Protein AF-0000000081415053 (afdb_homodimer)

Sequence (314 aa):
MSEPTLLNNEIRGWLMDCGLFDQLQLADFAAASGYFSISTVAEGEAIFREGDAGSFMCIIHTGQVAVQKTNGDGQVVTMATLRSGRAFGEMAVLDGERRSATCVAATHCQLLNLGKDSLEKMLNDAPKIAAKIIRALAVSLSKRLRMADGQLAAQQIMSEPTLLNNEIRGWLMDCGLFDQLQLADFAAASGYFSISTVAEGEAIFREGDAGSFMCIIHTGQVAVQKTNGDGQVVTMATLRSGRAFGEMAVLDGERRSATCVAATHCQLLNLGKDSLEKMLNDAPKIAAKIIRALAVSLSKRLRMADGQLAAQQI

Nearest PDB structures (foldseek):
  3gyd-assembly1_A  TM=8.753E-01  e=2.639E-14  Methylobacillus flagellatus KT
  4cyd-assembly2_A  TM=8.575E-01  e=1.645E-13  Corynebacterium glutamicum
  6flo-assembly2_B  TM=9.036E-01  e=4.112E-12  Trypanosoma brucei brucei TREU927
  6hyq-assembly3_C  TM=7.859E-01  e=4.665E-12  Trypanosoma cruzi
  6hyq-assembly4_D  TM=7.512E-01  e=3.195E-12  Trypanosoma cruzi

Organism: NCBI:txid198620

Radius of gyration: 20.31 Å; Cα contacts (8 Å, |Δi|>4): 652; chains: 2; bounding box: 51×55×37 Å

Structure (mmCIF, N/CA/C/O backbone):
data_AF-0000000081415053-model_v1
#
loop_
_entity.id
_entity.type
_entity.pdbx_description
1 polymer 'Cyclic nucleotide-binding domain-containing protein'
#
loop_
_atom_site.group_PDB
_atom_site.id
_atom_site.type_symbol
_atom_site.label_atom_id
_atom_site.label_alt_id
_atom_site.label_comp_id
_atom_site.label_asym_id
_atom_site.label_entity_id
_atom_site.label_seq_id
_atom_site.pdbx_PDB_ins_code
_atom_site.Cartn_x
_atom_site.Cartn_y
_atom_site.Cartn_z
_atom_site.occupancy
_atom_site.B_iso_or_equiv
_atom_site.auth_seq_id
_atom_site.auth_comp_id
_atom_site.auth_asym_id
_atom_site.auth_atom_id
_atom_site.pdbx_PDB_model_num
ATOM 1 N N . MET A 1 1 ? -23.422 24.703 16.266 1 37.97 1 MET A N 1
ATOM 2 C CA . MET A 1 1 ? -24.047 23.609 15.508 1 37.97 1 MET A CA 1
ATOM 3 C C . MET A 1 1 ? -23.375 23.438 14.148 1 37.97 1 MET A C 1
ATOM 5 O O . MET A 1 1 ? -23.609 22.453 13.453 1 37.97 1 MET A O 1
ATOM 9 N N . SER A 1 2 ? -23.156 24.625 13.289 1 44.75 2 SER A N 1
ATOM 10 C CA . SER A 1 2 ? -22.734 25.156 11.992 1 44.75 2 SER A CA 1
ATOM 11 C C . SER A 1 2 ? -21.266 24.844 11.711 1 44.75 2 SER A C 1
ATOM 13 O O . SER A 1 2 ? -20.828 24.922 10.562 1 44.75 2 SER A O 1
ATOM 15 N N . GLU A 1 3 ? -20.5 24.828 12.789 1 49.75 3 GLU A N 1
ATOM 16 C CA . GLU A 1 3 ? -19.047 24.828 12.844 1 49.75 3 GLU A CA 1
ATOM 17 C C . GLU A 1 3 ? -18.469 23.5 12.352 1 49.75 3 GLU A C 1
ATOM 19 O O . GLU A 1 3 ? -17.516 23.484 11.562 1 49.75 3 GLU A O 1
ATOM 24 N N . PRO A 1 4 ? -19.125 22.406 12.859 1 60.03 4 PRO A N 1
ATOM 25 C CA . PRO A 1 4 ? -18.656 21.125 12.352 1 60.03 4 PRO A CA 1
ATOM 26 C C . PRO A 1 4 ? -18.891 20.969 10.844 1 60.03 4 PRO A C 1
ATOM 28 O O . PRO A 1 4 ? -18.047 20.375 10.148 1 60.03 4 PRO A O 1
ATOM 31 N N . THR A 1 5 ? -19.875 21.594 10.508 1 66.88 5 THR A N 1
ATOM 32 C CA . THR A 1 5 ? -20.234 21.5 9.102 1 66.88 5 THR A CA 1
ATOM 33 C C . THR A 1 5 ? -19.266 22.297 8.234 1 66.88 5 THR A C 1
ATOM 35 O O . THR A 1 5 ? -18.844 21.828 7.172 1 66.88 5 THR A O 1
ATOM 38 N N . LEU A 1 6 ? -18.906 23.5 8.742 1 73.88 6 LEU A N 1
ATOM 39 C CA . LEU A 1 6 ? -17.984 24.344 7.98 1 73.88 6 LEU A CA 1
ATOM 40 C C . LEU A 1 6 ? -16.609 23.672 7.871 1 73.88 6 LEU A C 1
ATOM 42 O O . LEU A 1 6 ? -16 23.672 6.801 1 73.88 6 LEU A O 1
ATOM 46 N N . LEU A 1 7 ? -16.234 23.141 8.969 1 82.94 7 LEU A N 1
ATOM 47 C CA . LEU A 1 7 ? -14.945 22.453 8.984 1 82.94 7 LEU A CA 1
ATOM 48 C C . LEU A 1 7 ? -14.953 21.25 8.055 1 82.94 7 LEU A C 1
ATOM 50 O O . LEU A 1 7 ? -13.977 21 7.348 1 82.94 7 LEU A O 1
ATOM 54 N N . ASN A 1 8 ? -16.109 20.703 7.953 1 88.56 8 ASN A N 1
ATOM 55 C CA . ASN A 1 8 ? -16.219 19.547 7.07 1 88.56 8 ASN A CA 1
ATOM 56 C C . ASN A 1 8 ? -16.188 19.953 5.598 1 88.56 8 ASN A C 1
ATOM 58 O O . ASN A 1 8 ? -15.641 19.234 4.762 1 88.56 8 ASN A O 1
ATOM 62 N N . ASN A 1 9 ? -16.703 21.109 5.395 1 90.94 9 ASN A N 1
ATOM 63 C CA . ASN A 1 9 ? -16.656 21.625 4.031 1 90.94 9 ASN A CA 1
ATOM 64 C C . ASN A 1 9 ? -15.227 21.953 3.613 1 90.94 9 ASN A C 1
ATOM 66 O O . ASN A 1 9 ? -14.828 21.703 2.475 1 90.94 9 ASN A O 1
ATOM 70 N N . GLU A 1 10 ? -14.57 22.562 4.551 1 93.31 10 GLU A N 1
ATOM 71 C CA . GLU A 1 10 ? -13.172 22.875 4.281 1 93.31 10 GLU A CA 1
ATOM 72 C C . GLU A 1 10 ? -12.359 21.609 4.035 1 93.31 10 GLU A C 1
ATOM 74 O O . GLU A 1 10 ? -11.57 21.547 3.086 1 93.31 10 GLU A O 1
ATOM 79 N N . ILE A 1 11 ? -12.602 20.672 4.82 1 95.31 11 ILE A N 1
ATOM 80 C CA . ILE A 1 11 ? -11.898 19.406 4.695 1 95.31 11 ILE A CA 1
ATOM 81 C C . ILE A 1 11 ? -12.25 18.75 3.361 1 95.31 11 ILE A C 1
ATOM 83 O O . ILE A 1 11 ? -11.367 18.219 2.67 1 95.31 11 ILE A O 1
ATOM 87 N N . ARG A 1 12 ? -13.461 18.812 3.059 1 93.88 12 ARG A N 1
ATOM 88 C CA . ARG A 1 12 ? -13.898 18.266 1.778 1 93.88 12 ARG A CA 1
ATOM 89 C C . ARG A 1 12 ? -13.148 18.906 0.621 1 93.88 12 ARG A C 1
ATOM 91 O O . ARG A 1 12 ? -12.672 18.219 -0.282 1 93.88 12 ARG A O 1
ATOM 98 N N . GLY A 1 13 ? -13.047 20.172 0.667 1 94.38 13 GLY A N 1
ATOM 99 C CA . GLY A 1 13 ? -12.305 20.891 -0.356 1 94.38 13 GLY A CA 1
ATOM 100 C C . GLY A 1 13 ? -10.852 20.453 -0.445 1 94.38 13 GLY A C 1
ATOM 101 O O . GLY A 1 13 ? -10.328 20.25 -1.541 1 94.38 13 GLY A O 1
ATOM 102 N N . TRP A 1 14 ? -10.18 20.312 0.683 1 94.44 14 TRP A N 1
ATOM 103 C CA . TRP A 1 14 ? -8.781 19.906 0.728 1 94.44 14 TRP A CA 1
ATOM 104 C C . TRP A 1 14 ? -8.617 18.5 0.161 1 94.44 14 TRP A C 1
ATOM 106 O O . TRP A 1 14 ? -7.656 18.219 -0.566 1 94.44 14 TRP A O 1
ATOM 116 N N . LEU A 1 15 ? -9.555 17.625 0.49 1 94.69 15 LEU A N 1
ATOM 117 C CA . LEU A 1 15 ? -9.5 16.25 -0 1 94.69 15 LEU A CA 1
ATOM 118 C C . LEU A 1 15 ? -9.633 16.203 -1.52 1 94.69 15 LEU A C 1
ATOM 120 O O . LEU A 1 15 ? -8.93 15.445 -2.186 1 94.69 15 LEU A O 1
ATOM 124 N N . MET A 1 16 ? -10.438 17.047 -2.055 1 92.56 16 MET A N 1
ATOM 125 C CA . MET A 1 16 ? -10.664 17.109 -3.494 1 92.56 16 MET A CA 1
ATOM 126 C C . MET A 1 16 ? -9.438 17.641 -4.223 1 92.56 16 MET A C 1
ATOM 128 O O . MET A 1 16 ? -9.156 17.234 -5.352 1 92.56 16 MET A O 1
ATOM 132 N N . ASP A 1 17 ? -8.672 18.406 -3.488 1 91.75 17 ASP A N 1
ATOM 133 C CA . ASP A 1 17 ? -7.605 19.156 -4.152 1 91.75 17 ASP A CA 1
ATOM 134 C C . ASP A 1 17 ? -6.266 18.438 -3.998 1 91.75 17 ASP A C 1
ATOM 136 O O . ASP A 1 17 ? -5.305 18.75 -4.703 1 91.75 17 ASP A O 1
ATOM 140 N N . CYS A 1 18 ? -6.121 17.531 -3.137 1 90.44 18 CYS A N 1
ATOM 141 C CA . CYS A 1 18 ? -4.82 16.969 -2.779 1 90.44 18 CYS A CA 1
ATOM 142 C C . CYS A 1 18 ? -4.312 16.031 -3.867 1 90.44 18 CYS A C 1
ATOM 144 O O . CYS A 1 18 ? -3.121 15.711 -3.912 1 90.44 18 CYS A O 1
ATOM 146 N N . GLY A 1 19 ? -5.164 15.508 -4.719 1 90.19 19 GLY A N 1
ATOM 147 C CA . GLY A 1 19 ? -4.727 14.703 -5.852 1 90.19 19 GLY A CA 1
ATOM 148 C C . GLY A 1 19 ? -4.508 13.242 -5.504 1 90.19 19 GLY A C 1
ATOM 149 O O . GLY A 1 19 ? -4.258 12.422 -6.387 1 90.19 19 GLY A O 1
ATOM 150 N N . LEU A 1 20 ? -4.566 12.859 -4.266 1 90.44 20 LEU A N 1
ATOM 151 C CA . LEU A 1 20 ? -4.336 11.492 -3.809 1 90.44 20 LEU A CA 1
ATOM 152 C C . LEU A 1 20 ? -5.57 10.625 -4.031 1 90.44 20 LEU A C 1
ATOM 154 O O . LEU A 1 20 ? -5.457 9.422 -4.27 1 90.44 20 LEU A O 1
ATOM 158 N N . PHE A 1 21 ? -6.73 11.242 -4.004 1 91.69 21 PHE A N 1
ATOM 159 C CA . PHE A 1 21 ? -7.988 10.5 -4.012 1 91.69 21 PHE A CA 1
ATOM 160 C C . PHE A 1 21 ? -8.766 10.766 -5.293 1 91.69 21 PHE A C 1
ATOM 162 O O . PHE A 1 21 ? -9.977 11.016 -5.25 1 91.69 21 PHE A O 1
ATOM 169 N N . ASP A 1 22 ? -8.125 10.641 -6.375 1 82.94 22 ASP A N 1
ATOM 170 C CA . ASP A 1 22 ? -8.695 11.016 -7.664 1 82.94 22 ASP A CA 1
ATOM 171 C C . ASP A 1 22 ? -9.828 10.07 -8.062 1 82.94 22 ASP A C 1
ATOM 173 O O . ASP A 1 22 ? -10.656 10.406 -8.914 1 82.94 22 ASP A O 1
ATOM 177 N N . GLN A 1 23 ? -9.891 8.93 -7.41 1 82.38 23 GLN A N 1
ATOM 178 C CA . GLN A 1 23 ? -10.883 7.934 -7.793 1 82.38 23 GLN A CA 1
ATOM 179 C C . GLN A 1 23 ? -12.18 8.117 -6.996 1 82.38 23 GLN A C 1
ATOM 181 O O . GLN A 1 23 ? -13.164 7.41 -7.23 1 82.38 23 GLN A O 1
ATOM 186 N N . LEU A 1 24 ? -12.188 9.016 -6.098 1 87.88 24 LEU A N 1
ATOM 187 C CA . LEU A 1 24 ? -13.391 9.266 -5.316 1 87.88 24 LEU A CA 1
ATOM 188 C C . LEU A 1 24 ? -14.344 10.195 -6.07 1 87.88 24 LEU A C 1
ATOM 190 O O . LEU A 1 24 ? -13.898 11.094 -6.785 1 87.88 24 LEU A O 1
ATOM 194 N N . GLN A 1 25 ? -15.617 9.938 -5.91 1 88.44 25 GLN A N 1
ATOM 195 C CA . GLN A 1 25 ? -16.656 10.82 -6.441 1 88.44 25 GLN A CA 1
ATOM 196 C C . GLN A 1 25 ? -17.031 11.906 -5.434 1 88.44 25 GLN A C 1
ATOM 198 O O . GLN A 1 25 ? -16.672 11.812 -4.258 1 88.44 25 GLN A O 1
ATOM 203 N N . LEU A 1 26 ? -17.75 12.883 -5.871 1 88.38 26 LEU A N 1
ATOM 204 C CA . LEU A 1 26 ? -18.094 14.031 -5.047 1 88.38 26 LEU A CA 1
ATOM 205 C C . LEU A 1 26 ? -18.781 13.594 -3.756 1 88.38 26 LEU A C 1
ATOM 207 O O . LEU A 1 26 ? -18.438 14.07 -2.672 1 88.38 26 LEU A O 1
ATOM 211 N N . ALA A 1 27 ? -19.703 12.695 -3.904 1 89.75 27 ALA A N 1
ATOM 212 C CA . ALA A 1 27 ? -20.438 12.219 -2.736 1 89.75 27 ALA A CA 1
ATOM 213 C C . ALA A 1 27 ? -19.516 11.5 -1.764 1 89.75 27 ALA A C 1
ATOM 215 O O . ALA A 1 27 ? -19.703 11.555 -0.547 1 89.75 27 ALA A O 1
ATOM 216 N N . ASP A 1 28 ? -18.516 10.852 -2.303 1 91.69 28 ASP A N 1
ATOM 217 C CA . ASP A 1 28 ? -17.547 10.156 -1.472 1 91.69 28 ASP A CA 1
ATOM 218 C C . ASP A 1 28 ? -16.734 11.141 -0.623 1 91.69 28 ASP A C 1
ATOM 220 O O . ASP A 1 28 ? -16.469 10.875 0.549 1 91.69 28 ASP A O 1
ATOM 224 N N . PHE A 1 29 ? -16.469 12.297 -1.233 1 93.06 29 PHE A N 1
ATOM 225 C CA . PHE A 1 29 ? -15.672 13.289 -0.517 1 93.06 29 PHE A CA 1
ATOM 226 C C . PHE A 1 29 ? -16.438 13.844 0.677 1 93.06 29 PHE A C 1
ATOM 228 O O . PHE A 1 29 ? -15.859 14.078 1.737 1 93.06 29 PHE A O 1
ATOM 235 N N . ALA A 1 30 ? -17.656 14.055 0.478 1 91.31 30 ALA A N 1
ATOM 236 C CA . ALA A 1 30 ? -18.469 14.555 1.576 1 91.31 30 ALA A CA 1
ATOM 237 C C . ALA A 1 30 ? -18.469 13.578 2.748 1 91.31 30 ALA A C 1
ATOM 239 O O . ALA A 1 30 ? -18.281 13.977 3.9 1 91.31 30 ALA A O 1
ATOM 240 N N . ALA A 1 31 ? -18.641 12.359 2.461 1 91.75 31 ALA A N 1
ATOM 241 C CA . ALA A 1 31 ? -18.656 11.328 3.5 1 91.75 31 ALA A CA 1
ATOM 242 C C . ALA A 1 31 ? -17.281 11.164 4.133 1 91.75 31 ALA A C 1
ATOM 244 O O . ALA A 1 31 ? -17.156 11.062 5.355 1 91.75 31 ALA A O 1
ATOM 245 N N . ALA A 1 32 ? -16.266 11.18 3.312 1 94.62 32 ALA A N 1
ATOM 246 C CA . ALA A 1 32 ? -14.898 10.984 3.779 1 94.62 32 ALA A CA 1
ATOM 247 C C . ALA A 1 32 ? -14.469 12.109 4.711 1 94.62 32 ALA A C 1
ATOM 249 O O . ALA A 1 32 ? -13.711 11.891 5.66 1 94.62 32 ALA A O 1
ATOM 250 N N . SER A 1 33 ? -14.977 13.312 4.449 1 95.5 33 SER A N 1
ATOM 251 C CA . SER A 1 33 ? -14.531 14.5 5.176 1 95.5 33 SER A CA 1
ATOM 252 C C . SER A 1 33 ? -14.789 14.359 6.676 1 95.5 33 SER A C 1
ATOM 254 O O . SER A 1 33 ? -14.023 14.875 7.492 1 95.5 33 SER A O 1
ATOM 256 N N . GLY A 1 34 ? -15.75 13.562 7.016 1 95.12 34 GLY A N 1
ATOM 257 C CA . GLY A 1 34 ? -16.125 13.398 8.414 1 95.12 34 GLY A CA 1
ATOM 258 C C . GLY A 1 34 ? -15.117 12.578 9.203 1 95.12 34 GLY A C 1
ATOM 259 O O . GLY A 1 34 ? -15.141 12.57 10.43 1 95.12 34 GLY A O 1
ATOM 260 N N . TYR A 1 35 ? -14.211 11.953 8.578 1 96.88 35 TYR A N 1
ATOM 261 C CA . TYR A 1 35 ? -13.242 11.078 9.234 1 96.88 35 TYR A CA 1
ATOM 262 C C . TYR A 1 35 ? -11.891 11.758 9.375 1 96.88 35 TYR A C 1
ATOM 264 O O . TYR A 1 35 ? -10.984 11.234 10.023 1 96.88 35 TYR A O 1
ATOM 272 N N . PHE A 1 36 ? -11.75 12.898 8.727 1 97.38 36 PHE A N 1
ATOM 273 C CA . PHE A 1 36 ? -10.484 13.633 8.742 1 97.38 36 PHE A CA 1
ATOM 274 C C . PHE A 1 36 ? -10.57 14.836 9.672 1 97.38 36 PHE A C 1
ATOM 276 O O . PHE A 1 36 ? -11.664 15.297 10.008 1 97.38 36 PHE A O 1
ATOM 283 N N . SER A 1 37 ? -9.461 15.32 10.109 1 97.62 37 SER A N 1
ATOM 284 C CA . SER A 1 37 ? -9.32 16.578 10.844 1 97.62 37 SER A CA 1
ATOM 285 C C . SER A 1 37 ? -8.188 17.422 10.281 1 97.62 37 SER A C 1
ATOM 287 O O . SER A 1 37 ? -7.41 16.953 9.445 1 97.62 37 SER A O 1
ATOM 289 N N . ILE A 1 38 ? -8.172 18.656 10.68 1 97.38 38 ILE A N 1
ATOM 290 C CA . ILE A 1 38 ? -7.152 19.594 10.219 1 97.38 38 ILE A CA 1
ATOM 291 C C . ILE A 1 38 ? -6.227 19.969 11.375 1 97.38 38 ILE A C 1
ATOM 293 O O . ILE A 1 38 ? -6.68 20.125 12.516 1 97.38 38 ILE A O 1
ATOM 297 N N . SER A 1 39 ? -4.984 20.094 11.102 1 98 39 SER A N 1
ATOM 298 C CA . SER A 1 39 ? -4.035 20.609 12.078 1 98 39 SER A CA 1
ATOM 299 C C . SER A 1 39 ? -3.023 21.547 11.422 1 98 39 SER A C 1
ATOM 301 O O . SER A 1 39 ? -2.857 21.531 10.203 1 98 39 SER A O 1
ATOM 303 N N . THR A 1 40 ? -2.463 22.359 12.195 1 98.38 40 THR A N 1
ATOM 304 C CA . THR A 1 40 ? -1.377 23.25 11.797 1 98.38 40 THR A CA 1
ATOM 305 C C . THR A 1 40 ? -0.115 22.969 12.602 1 98.38 40 THR A C 1
ATOM 307 O O . THR A 1 40 ? -0.189 22.688 13.797 1 98.38 40 THR A O 1
ATOM 310 N N . VAL A 1 41 ? 0.969 23 11.953 1 98.75 41 VAL A N 1
ATOM 311 C CA . VAL A 1 41 ? 2.248 22.734 12.602 1 98.75 41 VAL A CA 1
ATOM 312 C C . VAL A 1 41 ? 3.252 23.828 12.234 1 98.75 41 VAL A C 1
ATOM 314 O O . VAL A 1 41 ? 3.395 24.172 11.062 1 98.75 41 VAL A O 1
ATOM 317 N N . ALA A 1 42 ? 3.959 24.344 13.188 1 98.81 42 ALA A N 1
ATOM 318 C CA . ALA A 1 42 ? 4.926 25.422 12.969 1 98.81 42 ALA A CA 1
ATOM 319 C C . ALA A 1 42 ? 6.219 24.875 12.367 1 98.81 42 ALA A C 1
ATOM 321 O O . ALA A 1 42 ? 6.582 23.719 12.602 1 98.81 42 ALA A O 1
ATOM 322 N N . GLU A 1 43 ? 6.848 25.781 11.609 1 98.62 43 GLU A N 1
ATOM 323 C CA . GLU A 1 43 ? 8.164 25.453 11.07 1 98.62 43 GLU A CA 1
ATOM 324 C C . GLU A 1 43 ? 9.094 24.938 12.172 1 98.62 43 GLU A C 1
ATOM 326 O O . GLU A 1 43 ? 9.148 25.5 13.258 1 98.62 43 GLU A O 1
ATOM 331 N N . GLY A 1 44 ? 9.672 23.766 11.891 1 98.31 44 GLY A N 1
ATOM 332 C CA . GLY A 1 44 ? 10.672 23.234 12.805 1 98.31 44 GLY A CA 1
ATOM 333 C C . GLY A 1 44 ? 10.102 22.234 13.789 1 98.31 44 GLY A C 1
ATOM 334 O O . GLY A 1 44 ? 10.852 21.5 14.438 1 98.31 44 GLY A O 1
ATOM 335 N N . GLU A 1 45 ? 8.844 22.172 13.938 1 98.56 45 GLU A N 1
ATOM 336 C CA . GLU A 1 45 ? 8.211 21.266 14.891 1 98.56 45 GLU A CA 1
ATOM 337 C C . GLU A 1 45 ? 8.125 19.859 14.32 1 98.56 45 GLU A C 1
ATOM 339 O O . GLU A 1 45 ? 7.801 19.672 13.148 1 98.56 45 GLU A O 1
ATOM 344 N N . ALA A 1 46 ? 8.484 18.875 15.18 1 98.56 46 ALA A N 1
ATOM 345 C CA . ALA A 1 46 ? 8.297 17.484 14.797 1 98.56 46 ALA A CA 1
ATOM 346 C C . ALA A 1 46 ? 6.816 17.094 14.828 1 98.56 46 ALA A C 1
ATOM 348 O O . ALA A 1 46 ? 6.129 17.344 15.828 1 98.56 46 ALA A O 1
ATOM 349 N N . ILE A 1 47 ? 6.438 16.625 13.734 1 98.62 47 ILE A N 1
ATOM 350 C CA . ILE A 1 47 ? 5.07 16.109 13.68 1 98.62 47 ILE A CA 1
ATOM 351 C C . ILE A 1 47 ? 4.988 14.773 14.422 1 98.62 47 ILE A C 1
ATOM 353 O O . ILE A 1 47 ? 4.051 14.539 15.188 1 98.62 47 ILE A O 1
ATOM 357 N N . PHE A 1 48 ? 5.957 13.938 14.219 1 98.5 48 PHE A N 1
ATOM 358 C CA . PHE A 1 48 ? 6.219 12.727 14.984 1 98.5 48 PHE A CA 1
ATOM 359 C C . PHE A 1 48 ? 7.664 12.273 14.812 1 98.5 48 PHE A C 1
ATOM 361 O O . PHE A 1 48 ? 8.383 12.789 13.953 1 98.5 48 PHE A O 1
ATOM 368 N N . ARG A 1 49 ? 8.055 11.305 15.625 1 97.81 49 ARG A N 1
ATOM 369 C CA . ARG A 1 49 ? 9.461 10.898 15.641 1 97.81 49 ARG A CA 1
ATOM 370 C C . ARG A 1 49 ? 9.602 9.406 15.359 1 97.81 49 ARG A C 1
ATOM 372 O O . ARG A 1 49 ? 8.727 8.617 15.719 1 97.81 49 ARG A O 1
ATOM 379 N N . GLU A 1 50 ? 10.68 9.125 14.727 1 95.88 50 GLU A N 1
ATOM 380 C CA . GLU A 1 50 ? 11.039 7.73 14.492 1 95.88 50 GLU A CA 1
ATOM 381 C C . GLU A 1 50 ? 10.93 6.914 15.773 1 95.88 50 GLU A C 1
ATOM 383 O O . GLU A 1 50 ? 11.391 7.348 16.828 1 95.88 50 GLU A O 1
ATOM 388 N N . GLY A 1 51 ? 10.266 5.758 15.633 1 96.12 51 GLY A N 1
ATOM 389 C CA . GLY A 1 51 ? 10.141 4.875 16.781 1 96.12 51 GLY A CA 1
ATOM 390 C C . GLY A 1 51 ? 8.852 5.09 17.562 1 96.12 51 GLY A C 1
ATOM 391 O O . GLY A 1 51 ? 8.453 4.234 18.359 1 96.12 51 GLY A O 1
ATOM 392 N N . ASP A 1 52 ? 8.234 6.242 17.359 1 96.88 52 ASP A N 1
ATOM 393 C CA . ASP A 1 52 ? 6.957 6.512 18 1 96.88 52 ASP A CA 1
ATOM 394 C C . ASP A 1 52 ? 5.879 5.551 17.516 1 96.88 52 ASP A C 1
ATOM 396 O O . ASP A 1 52 ? 6.008 4.953 16.438 1 96.88 52 ASP A O 1
ATOM 400 N N . ALA A 1 53 ? 4.828 5.398 18.406 1 96 53 ALA A N 1
ATOM 401 C CA . ALA A 1 53 ? 3.623 4.758 17.875 1 96 53 ALA A CA 1
ATOM 402 C C . ALA A 1 53 ? 2.959 5.621 16.812 1 96 53 ALA A C 1
ATOM 404 O O . ALA A 1 53 ? 2.963 6.852 16.906 1 96 53 ALA A O 1
ATOM 405 N N . GLY A 1 54 ? 2.496 5.023 15.812 1 95 54 GLY A N 1
ATOM 406 C CA . GLY A 1 54 ? 1.834 5.738 14.734 1 95 54 GLY A CA 1
ATOM 407 C C . GLY A 1 54 ? 0.322 5.621 14.773 1 95 54 GLY A C 1
ATOM 408 O O . GLY A 1 54 ? -0.238 4.605 14.359 1 95 54 GLY A O 1
ATOM 409 N N . SER A 1 55 ? -0.436 6.699 15.203 1 95.69 55 SER A N 1
ATOM 410 C CA . SER A 1 55 ? -1.882 6.621 15.391 1 95.69 55 SER A CA 1
ATOM 411 C C . SER A 1 55 ? -2.617 7.496 14.383 1 95.69 55 SER A C 1
ATOM 413 O O . SER A 1 55 ? -3.844 7.613 14.43 1 95.69 55 SER A O 1
ATOM 415 N N . PHE A 1 56 ? -1.82 8.109 13.547 1 98.25 56 PHE A N 1
ATOM 416 C CA . PHE A 1 56 ? -2.428 8.938 12.516 1 98.25 56 PHE A CA 1
ATOM 417 C C . PHE A 1 56 ? -1.501 9.07 11.312 1 98.25 56 PHE A C 1
ATOM 419 O O . PHE A 1 56 ? -0.31 8.766 11.406 1 98.25 56 PHE A O 1
ATOM 426 N N . MET A 1 57 ? -2.062 9.445 10.219 1 98.38 57 MET A N 1
ATOM 427 C CA . MET A 1 57 ? -1.337 9.852 9.016 1 98.38 57 MET A CA 1
ATOM 428 C C . MET A 1 57 ? -1.735 11.266 8.594 1 98.38 57 MET A C 1
ATOM 430 O O . MET A 1 57 ? -2.729 11.805 9.078 1 98.38 57 MET A O 1
ATOM 434 N N . CYS A 1 58 ? -0.951 11.805 7.738 1 98.56 58 CYS A N 1
ATOM 435 C CA . CYS A 1 58 ? -1.188 13.18 7.301 1 98.56 58 CYS A CA 1
ATOM 436 C C . CYS A 1 58 ? -1.124 13.281 5.781 1 98.56 58 CYS A C 1
ATOM 438 O O . CYS A 1 58 ? -0.451 12.484 5.125 1 98.56 58 CYS A O 1
ATOM 440 N N . ILE A 1 59 ? -1.812 14.25 5.312 1 98.25 59 ILE A N 1
ATOM 441 C CA . ILE A 1 59 ? -1.675 14.773 3.957 1 98.25 59 ILE A CA 1
ATOM 442 C C . ILE A 1 59 ? -1.362 16.266 4.004 1 98.25 59 ILE A C 1
ATOM 444 O O . ILE A 1 59 ? -2.037 17.031 4.703 1 98.25 59 ILE A O 1
ATOM 448 N N . ILE A 1 60 ? -0.386 16.625 3.268 1 98.62 60 ILE A N 1
ATOM 449 C CA . ILE A 1 60 ? 0.049 18.016 3.301 1 98.62 60 ILE A CA 1
ATOM 450 C C . ILE A 1 60 ? -0.883 18.875 2.443 1 98.62 60 ILE A C 1
ATOM 452 O O . ILE A 1 60 ? -1.002 18.656 1.236 1 98.62 60 ILE A O 1
ATOM 456 N N . HIS A 1 61 ? -1.548 19.766 3.064 1 98.06 61 HIS A N 1
ATOM 457 C CA . HIS A 1 61 ? -2.311 20.75 2.305 1 98.06 61 HIS A CA 1
ATOM 458 C C . HIS A 1 61 ? -1.425 21.922 1.867 1 98.06 61 HIS A C 1
ATOM 460 O O . HIS A 1 61 ? -1.377 22.25 0.682 1 98.06 61 HIS A O 1
ATOM 466 N N . THR A 1 62 ? -0.769 22.469 2.832 1 98.19 62 THR A N 1
ATOM 467 C CA . THR A 1 62 ? 0.233 23.484 2.541 1 98.19 62 THR A CA 1
ATOM 468 C C . THR A 1 62 ? 1.497 23.25 3.363 1 98.19 62 THR A C 1
ATOM 470 O O . THR A 1 62 ? 1.436 22.703 4.461 1 98.19 62 THR A O 1
ATOM 473 N N . GLY A 1 63 ? 2.67 23.719 2.732 1 98.44 63 GLY A N 1
ATOM 474 C CA . GLY A 1 63 ? 3.943 23.609 3.426 1 98.44 63 GLY A CA 1
ATOM 475 C C . GLY A 1 63 ? 4.801 22.469 2.93 1 98.44 63 GLY A C 1
ATOM 476 O O . GLY A 1 63 ? 4.516 21.875 1.888 1 98.44 63 GLY A O 1
ATOM 477 N N . GLN A 1 64 ? 5.914 22.312 3.631 1 98.75 64 GLN A N 1
ATOM 478 C CA . GLN A 1 64 ? 6.867 21.25 3.322 1 98.75 64 GLN A CA 1
ATOM 479 C C . GLN A 1 64 ? 7.23 20.453 4.57 1 98.75 64 GLN A C 1
ATOM 481 O O . GLN A 1 64 ? 7.363 21.031 5.66 1 98.75 64 GLN A O 1
ATOM 486 N N . VAL A 1 65 ? 7.383 19.172 4.406 1 98.81 65 VAL A N 1
ATOM 487 C CA . VAL A 1 65 ? 7.734 18.297 5.512 1 98.81 65 VAL A CA 1
ATOM 488 C C . VAL A 1 65 ? 9.016 17.531 5.18 1 98.81 65 VAL A C 1
ATOM 490 O O . VAL A 1 65 ? 9.133 16.938 4.102 1 98.81 65 VAL A O 1
ATOM 493 N N . ALA A 1 66 ? 9.938 17.562 6.047 1 98.62 66 ALA A N 1
ATOM 494 C CA . ALA A 1 66 ? 11.18 16.812 5.91 1 98.62 66 ALA A CA 1
ATOM 495 C C . ALA A 1 66 ? 11.055 15.43 6.562 1 98.62 66 ALA A C 1
ATOM 497 O O . ALA A 1 66 ? 10.633 15.32 7.715 1 98.62 66 ALA A O 1
ATOM 498 N N . VAL A 1 67 ? 11.336 14.445 5.797 1 97.81 67 VAL A N 1
ATOM 499 C CA . VAL A 1 67 ? 11.375 13.078 6.301 1 97.81 67 VAL A CA 1
ATOM 500 C C . VAL A 1 67 ? 12.82 12.695 6.633 1 97.81 67 VAL A C 1
ATOM 502 O O . VAL A 1 67 ? 13.672 12.633 5.746 1 97.81 67 VAL A O 1
ATOM 505 N N . GLN A 1 68 ? 12.945 12.352 7.902 1 96.69 68 GLN A N 1
ATOM 506 C CA . GLN A 1 68 ? 14.32 12.164 8.367 1 96.69 68 GLN A CA 1
ATOM 507 C C . GLN A 1 68 ? 14.492 10.812 9.039 1 96.69 68 GLN A C 1
ATOM 509 O O . GLN A 1 68 ? 13.578 10.32 9.703 1 96.69 68 GLN A O 1
ATOM 514 N N . LYS A 1 69 ? 15.648 10.266 8.828 1 93.5 69 LYS A N 1
ATOM 515 C CA . LYS A 1 69 ? 16.031 9.023 9.484 1 93.5 69 LYS A CA 1
ATOM 516 C C . LYS A 1 69 ? 17.422 9.133 10.102 1 93.5 69 LYS A C 1
ATOM 518 O O . LYS A 1 69 ? 18.281 9.867 9.594 1 93.5 69 LYS A O 1
ATOM 523 N N . THR A 1 70 ? 17.594 8.438 11.195 1 88.31 70 THR A N 1
ATOM 524 C CA . THR A 1 70 ? 18.922 8.336 11.789 1 88.31 70 THR A CA 1
ATOM 525 C C . THR A 1 70 ? 19.703 7.164 11.188 1 88.31 70 THR A C 1
ATOM 527 O O . THR A 1 70 ? 19.219 6.031 11.18 1 88.31 70 THR A O 1
ATOM 530 N N . ASN A 1 71 ? 20.906 7.434 10.68 1 84.75 71 ASN A N 1
ATOM 531 C CA . ASN A 1 71 ? 21.672 6.355 10.07 1 84.75 71 ASN A CA 1
ATOM 532 C C . ASN A 1 71 ? 22.469 5.57 11.117 1 84.75 71 ASN A C 1
ATOM 534 O O . ASN A 1 71 ? 22.312 5.801 12.312 1 84.75 71 ASN A O 1
ATOM 538 N N . GLY A 1 72 ? 23.203 4.547 10.617 1 81.88 72 GLY A N 1
ATOM 539 C CA . GLY A 1 72 ? 23.953 3.666 11.5 1 81.88 72 GLY A CA 1
ATOM 540 C C . GLY A 1 72 ? 24.969 4.402 12.367 1 81.88 72 GLY A C 1
ATOM 541 O O . GLY A 1 72 ? 25.312 3.941 13.461 1 81.88 72 GLY A O 1
ATOM 542 N N . ASP A 1 73 ? 25.438 5.566 11.969 1 86.69 73 ASP A N 1
ATOM 543 C CA . ASP A 1 73 ? 26.438 6.348 12.688 1 86.69 73 ASP A CA 1
ATOM 544 C C . ASP A 1 73 ? 25.781 7.332 13.648 1 86.69 73 ASP A C 1
ATOM 546 O O . ASP A 1 73 ? 26.453 8.141 14.289 1 86.69 73 ASP A O 1
ATOM 550 N N . GLY A 1 74 ? 24.469 7.301 13.641 1 85.69 74 GLY A N 1
ATOM 551 C CA . GLY A 1 74 ? 23.734 8.18 14.539 1 85.69 74 GLY A CA 1
ATOM 552 C C . GLY A 1 74 ? 23.438 9.539 13.938 1 85.69 74 GLY A C 1
ATOM 553 O O . GLY A 1 74 ? 22.938 10.43 14.625 1 85.69 74 GLY A O 1
ATOM 554 N N . GLN A 1 75 ? 23.797 9.781 12.688 1 89.88 75 GLN A N 1
ATOM 555 C CA . GLN A 1 75 ? 23.578 11.055 12.008 1 89.88 75 GLN A CA 1
ATOM 556 C C . GLN A 1 75 ? 22.172 11.109 11.414 1 89.88 75 GLN A C 1
ATOM 558 O O . GLN A 1 75 ? 21.672 10.125 10.859 1 89.88 75 GLN A O 1
ATOM 563 N N . VAL A 1 76 ? 21.547 12.25 11.516 1 91.31 76 VAL A N 1
ATOM 564 C CA . VAL A 1 76 ? 20.219 12.469 10.938 1 91.31 76 VAL A CA 1
ATOM 565 C C . VAL A 1 76 ? 20.359 12.805 9.453 1 91.31 76 VAL A C 1
ATOM 567 O O . VAL A 1 76 ? 21.094 13.719 9.078 1 91.31 76 VAL A O 1
ATOM 570 N N . VAL A 1 77 ? 19.719 12.023 8.656 1 91.81 77 VAL A N 1
ATOM 571 C CA . VAL A 1 77 ? 19.734 12.227 7.215 1 91.81 77 VAL A CA 1
ATOM 572 C C . VAL A 1 77 ? 18.312 12.508 6.723 1 91.81 77 VAL A C 1
ATOM 574 O O . VAL A 1 77 ? 17.359 11.875 7.176 1 91.81 77 VAL A O 1
ATOM 577 N N . THR A 1 78 ? 18.219 13.5 5.824 1 94 78 THR A N 1
ATOM 578 C CA . THR A 1 78 ? 16.938 13.773 5.195 1 94 78 THR A CA 1
ATOM 579 C C . THR A 1 78 ? 16.719 12.875 3.98 1 94 78 THR A C 1
ATOM 581 O O . THR A 1 78 ? 17.453 12.984 2.99 1 94 78 THR A O 1
ATOM 584 N N . MET A 1 79 ? 15.727 12.055 4.094 1 92.94 79 MET A N 1
ATOM 585 C CA . MET A 1 79 ? 15.445 11.094 3.031 1 92.94 79 MET A CA 1
ATOM 586 C C . MET A 1 79 ? 14.648 11.75 1.903 1 92.94 79 MET A C 1
ATOM 588 O O . MET A 1 79 ? 14.781 11.359 0.742 1 92.94 79 MET A O 1
ATOM 592 N N . ALA A 1 80 ? 13.805 12.695 2.293 1 94.69 80 ALA A N 1
ATOM 593 C CA . ALA A 1 80 ? 12.93 13.344 1.322 1 94.69 80 ALA A CA 1
ATOM 594 C C . ALA A 1 80 ? 12.297 14.609 1.909 1 94.69 80 ALA A C 1
ATOM 596 O O . ALA A 1 80 ? 12.258 14.781 3.129 1 94.69 80 ALA A O 1
ATOM 597 N N . THR A 1 81 ? 11.922 15.461 1.062 1 97.75 81 THR A N 1
ATOM 598 C CA . THR A 1 81 ? 11.062 16.594 1.393 1 97.75 81 THR A CA 1
ATOM 599 C C . THR A 1 81 ? 9.734 16.5 0.647 1 97.75 81 THR A C 1
ATOM 601 O O . THR A 1 81 ? 9.711 16.469 -0.584 1 97.75 81 THR A O 1
ATOM 604 N N . LEU A 1 82 ? 8.727 16.484 1.437 1 97.81 82 LEU A N 1
ATOM 605 C CA . LEU A 1 82 ? 7.391 16.312 0.874 1 97.81 82 LEU A CA 1
ATOM 606 C C . LEU A 1 82 ? 6.664 17.641 0.766 1 97.81 82 LEU A C 1
ATOM 608 O O . LEU A 1 82 ? 6.859 18.531 1.602 1 97.81 82 LEU A O 1
ATOM 612 N N . ARG A 1 83 ? 5.809 17.703 -0.222 1 97.75 83 ARG A N 1
ATOM 613 C CA . ARG A 1 83 ? 5.051 18.922 -0.474 1 97.75 83 ARG A CA 1
ATOM 614 C C . ARG A 1 83 ? 3.561 18.641 -0.589 1 97.75 83 ARG A C 1
ATOM 616 O O . ARG A 1 83 ? 3.129 17.5 -0.388 1 97.75 83 ARG A O 1
ATOM 623 N N . SER A 1 84 ? 2.859 19.719 -0.933 1 96.94 84 SER A N 1
ATOM 624 C CA . SER A 1 84 ? 1.402 19.656 -0.979 1 96.94 84 SER A CA 1
ATOM 625 C C . SER A 1 84 ? 0.923 18.453 -1.768 1 96.94 84 SER A C 1
ATOM 627 O O . SER A 1 84 ? 1.482 18.125 -2.816 1 96.94 84 SER A O 1
ATOM 629 N N . GLY A 1 85 ? -0.068 17.75 -1.147 1 95.56 85 GLY A N 1
ATOM 630 C CA . GLY A 1 85 ? -0.687 16.625 -1.821 1 95.56 85 GLY A CA 1
ATOM 631 C C . GLY A 1 85 ? -0.086 15.281 -1.423 1 95.56 85 GLY A C 1
ATOM 632 O O . GLY A 1 85 ? -0.681 14.234 -1.664 1 95.56 85 GLY A O 1
ATOM 633 N N . ARG A 1 86 ? 1.041 15.328 -0.792 1 96.5 86 ARG A N 1
ATOM 634 C CA . ARG A 1 86 ? 1.705 14.086 -0.415 1 96.5 86 ARG A CA 1
ATOM 635 C C . ARG A 1 86 ? 1.231 13.602 0.953 1 96.5 86 ARG A C 1
ATOM 637 O O . ARG A 1 86 ? 0.974 14.414 1.846 1 96.5 86 ARG A O 1
ATOM 644 N N . ALA A 1 87 ? 1.112 12.312 1.042 1 97.62 87 ALA A N 1
ATOM 645 C CA . ALA A 1 87 ? 0.775 11.672 2.312 1 97.62 87 ALA A CA 1
ATOM 646 C C . ALA A 1 87 ? 2.027 11.148 3.012 1 97.62 87 ALA A C 1
ATOM 648 O O . ALA A 1 87 ? 3.018 10.812 2.359 1 97.62 87 ALA A O 1
ATOM 649 N N . PHE A 1 88 ? 1.961 11.117 4.34 1 98.06 88 PHE A N 1
ATOM 650 C CA . PHE A 1 88 ? 3.006 10.5 5.145 1 98.06 88 PHE A CA 1
ATOM 651 C C . PHE A 1 88 ? 2.436 9.953 6.445 1 98.06 88 PHE A C 1
ATOM 653 O O . PHE A 1 88 ? 1.348 10.352 6.867 1 98.06 88 PHE A O 1
ATOM 660 N N . GLY A 1 89 ? 3.166 9.039 6.98 1 97.88 89 GLY A N 1
ATOM 661 C CA . GLY A 1 89 ? 2.709 8.406 8.211 1 97.88 89 GLY A CA 1
ATOM 662 C C . GLY A 1 89 ? 1.712 7.289 7.973 1 97.88 89 GLY A C 1
ATOM 663 O O . GLY A 1 89 ? 1.233 6.664 8.922 1 97.88 89 GLY A O 1
ATOM 664 N N . GLU A 1 90 ? 1.396 7.043 6.742 1 97.94 90 GLU A N 1
ATOM 665 C CA . GLU A 1 90 ? 0.362 6.074 6.402 1 97.94 90 GLU A CA 1
ATOM 666 C C . GLU A 1 90 ? 0.814 4.648 6.715 1 97.94 90 GLU A C 1
ATOM 668 O O . GLU A 1 90 ? -0.009 3.781 7.016 1 97.94 90 GLU A O 1
ATOM 673 N N . MET A 1 91 ? 2.129 4.375 6.633 1 97.44 91 MET A N 1
ATOM 674 C CA . MET A 1 91 ? 2.627 3.021 6.855 1 97.44 91 MET A CA 1
ATOM 675 C C . MET A 1 91 ? 2.281 2.537 8.258 1 97.44 91 MET A C 1
ATOM 677 O O . MET A 1 91 ? 1.69 1.469 8.422 1 97.44 91 MET A O 1
ATOM 681 N N . ALA A 1 92 ? 2.543 3.377 9.258 1 97.12 92 ALA A N 1
ATOM 682 C CA . ALA A 1 92 ? 2.273 2.994 10.641 1 97.12 92 ALA A CA 1
ATOM 683 C C . ALA A 1 92 ? 0.776 2.824 10.883 1 97.12 92 ALA A C 1
ATOM 685 O O . ALA A 1 92 ? 0.361 1.973 11.672 1 97.12 92 ALA A O 1
ATOM 686 N N . VAL A 1 93 ? -0.03 3.605 10.234 1 96.94 93 VAL A N 1
ATOM 687 C CA . VAL A 1 93 ? -1.48 3.543 10.391 1 96.94 93 VAL A CA 1
ATOM 688 C C . VAL A 1 93 ? -2.01 2.26 9.75 1 96.94 93 VAL A C 1
ATOM 690 O O . VAL A 1 93 ? -2.938 1.637 10.273 1 96.94 93 VAL A O 1
ATOM 693 N N . LEU A 1 94 ? -1.443 1.885 8.68 1 96.12 94 LEU A N 1
ATOM 694 C CA . LEU A 1 94 ? -1.904 0.719 7.934 1 96.12 94 LEU A CA 1
ATOM 695 C C . LEU A 1 94 ? -1.429 -0.571 8.594 1 96.12 94 LEU A C 1
ATOM 697 O O . LEU A 1 94 ? -2.197 -1.527 8.719 1 96.12 94 LEU A O 1
ATOM 701 N N . ASP A 1 95 ? -0.179 -0.625 9.016 1 94.06 95 ASP A N 1
ATOM 702 C CA . ASP A 1 95 ? 0.383 -1.912 9.414 1 94.06 95 ASP A CA 1
ATOM 703 C C . ASP A 1 95 ? 0.527 -2.006 10.93 1 94.06 95 ASP A C 1
ATOM 705 O O . ASP A 1 95 ? 0.811 -3.078 11.469 1 94.06 95 ASP A O 1
ATOM 709 N N . GLY A 1 96 ? 0.412 -0.899 11.664 1 94.19 96 GLY A N 1
ATOM 710 C CA . GLY A 1 96 ? 0.436 -0.897 13.117 1 94.19 96 GLY A CA 1
ATOM 711 C C . GLY A 1 96 ? 1.84 -0.911 13.695 1 94.19 96 GLY A C 1
ATOM 712 O O . GLY A 1 96 ? 2.018 -1.004 14.906 1 94.19 96 GLY A O 1
ATOM 713 N N . GLU A 1 97 ? 2.816 -0.824 12.852 1 96.25 97 GLU A N 1
ATOM 714 C CA . GLU A 1 97 ? 4.203 -0.777 13.297 1 96.25 97 GLU A CA 1
ATOM 715 C C . GLU A 1 97 ? 4.582 0.625 13.766 1 96.25 97 GLU A C 1
ATOM 717 O O . GLU A 1 97 ? 3.828 1.578 13.57 1 96.25 97 GLU A O 1
ATOM 722 N N . ARG A 1 98 ? 5.723 0.716 14.375 1 97.25 98 ARG A N 1
ATOM 723 C CA . ARG A 1 98 ? 6.211 2.006 14.852 1 97.25 98 ARG A CA 1
ATOM 724 C C . ARG A 1 98 ? 6.66 2.885 13.688 1 97.25 98 ARG A C 1
ATOM 726 O O . ARG A 1 98 ? 6.941 2.385 12.594 1 97.25 98 ARG A O 1
ATOM 733 N N . ARG A 1 99 ? 6.734 4.207 14 1 97.88 99 ARG A N 1
ATOM 734 C CA . ARG A 1 99 ? 7.156 5.164 12.984 1 97.88 99 ARG A CA 1
ATOM 735 C C . ARG A 1 99 ? 8.531 4.801 12.422 1 97.88 99 ARG A C 1
ATOM 737 O O . ARG A 1 99 ? 9.453 4.504 13.18 1 97.88 99 ARG A O 1
ATOM 744 N N . SER A 1 100 ? 8.656 4.867 11.094 1 95.31 100 SER A N 1
ATOM 745 C CA . SER A 1 100 ? 9.883 4.445 10.43 1 95.31 100 SER A CA 1
ATOM 746 C C . SER A 1 100 ? 10.852 5.617 10.258 1 95.31 100 SER A C 1
ATOM 748 O O . SER A 1 100 ? 12.016 5.418 9.914 1 95.31 100 SER A O 1
ATOM 750 N N . ALA A 1 101 ? 10.367 6.836 10.414 1 96.44 101 ALA A N 1
ATOM 751 C CA . ALA A 1 101 ? 11.148 8.055 10.203 1 96.44 101 ALA A CA 1
ATOM 752 C C . ALA A 1 101 ? 10.578 9.211 11.016 1 96.44 101 ALA A C 1
ATOM 754 O O . ALA A 1 101 ? 9.43 9.172 11.453 1 96.44 101 ALA A O 1
ATOM 755 N N . THR A 1 102 ? 11.391 10.172 11.273 1 97.81 102 THR A N 1
ATOM 756 C CA . THR A 1 102 ? 10.953 11.43 11.867 1 97.81 102 THR A CA 1
ATOM 757 C C . THR A 1 102 ? 10.484 12.398 10.781 1 97.81 102 THR A C 1
ATOM 759 O O . THR A 1 102 ? 11.141 12.555 9.75 1 97.81 102 THR A O 1
ATOM 762 N N . CYS A 1 103 ? 9.352 12.961 11.008 1 98.69 103 CYS A N 1
ATOM 763 C CA . CYS A 1 103 ? 8.836 13.977 10.094 1 98.69 103 CYS A CA 1
ATOM 764 C C . CYS A 1 103 ? 8.758 15.336 10.773 1 98.69 103 CYS A C 1
ATOM 766 O O . CYS A 1 103 ? 8.102 15.484 11.805 1 98.69 103 CYS A O 1
ATOM 768 N N . VAL A 1 104 ? 9.398 16.266 10.188 1 98.75 104 VAL A N 1
ATOM 769 C CA . VAL A 1 104 ? 9.492 17.609 10.734 1 98.75 104 VAL A CA 1
ATOM 770 C C . VAL A 1 104 ? 8.945 18.625 9.734 1 98.75 104 VAL A C 1
ATOM 772 O O . VAL A 1 104 ? 9.203 18.531 8.531 1 98.75 104 VAL A O 1
ATOM 775 N N . ALA A 1 105 ? 8.164 19.609 10.258 1 98.88 105 ALA A N 1
ATOM 776 C CA . ALA A 1 105 ? 7.727 20.703 9.391 1 98.88 105 ALA A CA 1
ATOM 777 C C . ALA A 1 105 ? 8.906 21.562 8.953 1 98.88 105 ALA A C 1
ATOM 779 O O . ALA A 1 105 ? 9.492 22.281 9.758 1 98.88 105 ALA A O 1
ATOM 780 N N . ALA A 1 106 ? 9.219 21.5 7.688 1 98.62 106 ALA A N 1
ATOM 781 C CA . ALA A 1 106 ? 10.297 22.328 7.156 1 98.62 106 ALA A CA 1
ATOM 782 C C . ALA A 1 106 ? 9.836 23.781 6.984 1 98.62 106 ALA A C 1
ATOM 784 O O . ALA A 1 106 ? 10.656 24.703 6.949 1 98.62 106 ALA A O 1
ATOM 785 N N . THR A 1 107 ? 8.555 23.984 6.812 1 98.69 107 THR A N 1
ATOM 786 C CA . THR A 1 107 ? 7.859 25.266 6.832 1 98.69 107 THR A CA 1
ATOM 787 C C . THR A 1 107 ? 6.574 25.172 7.652 1 98.69 107 THR A C 1
ATOM 789 O O . THR A 1 107 ? 6.254 24.109 8.195 1 98.69 107 THR A O 1
ATOM 792 N N . HIS A 1 108 ? 5.902 26.344 7.801 1 98.62 108 HIS A N 1
ATOM 793 C CA . HIS A 1 108 ? 4.555 26.281 8.352 1 98.62 108 HIS A CA 1
ATOM 794 C C . HIS A 1 108 ? 3.66 25.359 7.512 1 98.62 108 HIS A C 1
ATOM 796 O O . HIS A 1 108 ? 3.621 25.484 6.285 1 98.62 108 HIS A O 1
ATOM 802 N N . CYS A 1 109 ? 3.002 24.375 8.234 1 98.75 109 CYS A N 1
ATOM 803 C CA . CYS A 1 109 ? 2.248 23.375 7.5 1 98.75 109 CYS A CA 1
ATOM 804 C C . CYS A 1 109 ? 0.785 23.359 7.93 1 98.75 109 CYS A C 1
ATOM 806 O O . CYS A 1 109 ? 0.479 23.547 9.109 1 98.75 109 CYS A O 1
ATOM 808 N N . GLN A 1 110 ? -0.098 23.188 7 1 98.62 110 GLN A N 1
ATOM 809 C CA . GLN A 1 110 ? -1.478 22.75 7.203 1 98.62 110 GLN A CA 1
ATOM 810 C C . GLN A 1 110 ? -1.684 21.312 6.727 1 98.62 110 GLN A C 1
ATOM 812 O O . GLN A 1 110 ? -1.374 20.984 5.582 1 98.62 110 GLN A O 1
ATOM 817 N N . LEU A 1 111 ? -2.209 20.531 7.648 1 98.5 111 LEU A N 1
ATOM 818 C CA . LEU A 1 111 ? -2.262 19.094 7.391 1 98.5 111 LEU A CA 1
ATOM 819 C C . LEU A 1 111 ? -3.686 18.562 7.535 1 98.5 111 LEU A C 1
ATOM 821 O O . LEU A 1 111 ? -4.43 19.016 8.414 1 98.5 111 LEU A O 1
ATOM 825 N N . LEU A 1 112 ? -4.02 17.656 6.672 1 98.06 112 LEU A N 1
ATOM 826 C CA . LEU A 1 112 ? -5.16 16.781 6.891 1 98.06 112 LEU A CA 1
ATOM 827 C C . LEU A 1 112 ? -4.746 15.523 7.648 1 98.06 112 LEU A C 1
ATOM 829 O O . LEU A 1 112 ? -3.754 14.883 7.293 1 98.06 112 LEU A O 1
ATOM 833 N N . ASN A 1 113 ? -5.516 15.211 8.641 1 98.19 113 ASN A N 1
ATOM 834 C CA . ASN A 1 113 ? -5.164 14.062 9.469 1 98.19 113 ASN A CA 1
ATOM 835 C C . ASN A 1 113 ? -6.219 12.961 9.367 1 98.19 113 ASN A C 1
ATOM 837 O O . ASN A 1 113 ? -7.418 13.242 9.344 1 98.19 113 ASN A O 1
ATOM 841 N N . LEU A 1 114 ? -5.77 11.805 9.297 1 98.12 114 LEU A N 1
ATOM 842 C CA . LEU A 1 114 ? -6.594 10.609 9.438 1 98.12 114 LEU A CA 1
ATOM 843 C C . LEU A 1 114 ? -6.062 9.703 10.547 1 98.12 114 LEU A C 1
ATOM 845 O O . LEU A 1 114 ? -4.98 9.133 10.422 1 98.12 114 LEU A O 1
ATOM 849 N N . GLY A 1 115 ? -6.809 9.617 11.594 1 98 115 GLY A N 1
ATOM 850 C CA . GLY A 1 115 ? -6.43 8.75 12.695 1 98 115 GLY A CA 1
ATOM 851 C C . GLY A 1 115 ? -6.695 7.285 12.422 1 98 115 GLY A C 1
ATOM 852 O O . GLY A 1 115 ? -7.582 6.945 11.633 1 98 115 GLY A O 1
ATOM 853 N N . LYS A 1 116 ? -5.914 6.457 13.109 1 97.12 116 LYS A N 1
ATOM 854 C CA . LYS A 1 116 ? -6.117 5.016 13.016 1 97.12 116 LYS A CA 1
ATOM 855 C C . LYS A 1 116 ? -7.547 4.637 13.391 1 97.12 116 LYS A C 1
ATOM 857 O O . LYS A 1 116 ? -8.188 3.842 12.695 1 97.12 116 LYS A O 1
ATO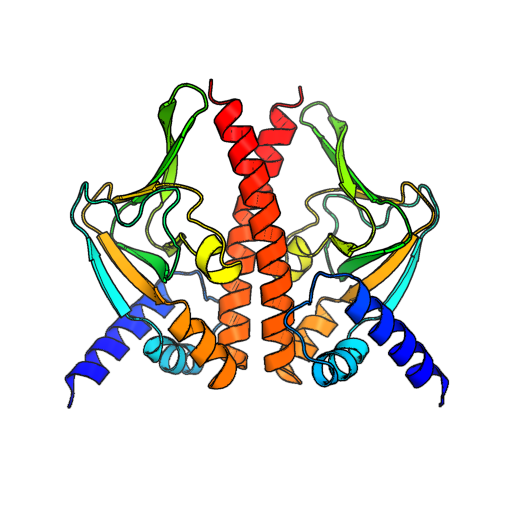M 862 N N . ASP A 1 117 ? -8.039 5.152 14.469 1 97.31 117 ASP A N 1
ATOM 863 C CA . ASP A 1 117 ? -9.398 4.859 14.914 1 97.31 117 ASP A CA 1
ATOM 864 C C . ASP A 1 117 ? -10.43 5.305 13.883 1 97.31 117 ASP A C 1
ATOM 866 O O . ASP A 1 117 ? -11.445 4.633 13.68 1 97.31 117 ASP A O 1
ATOM 870 N N . SER A 1 118 ? -10.195 6.453 13.273 1 97.75 118 SER A N 1
ATOM 871 C CA . SER A 1 118 ? -11.109 6.941 12.242 1 97.75 118 SER A CA 1
ATOM 872 C C . SER A 1 118 ? -11.102 6.031 11.023 1 97.75 118 SER A C 1
ATOM 874 O O . SER A 1 118 ? -12.148 5.812 10.406 1 97.75 118 SER A O 1
ATOM 876 N N . LEU A 1 119 ? -9.961 5.57 10.656 1 97.31 119 LEU A N 1
ATOM 877 C CA . LEU A 1 119 ? -9.883 4.621 9.555 1 97.31 119 LEU A CA 1
ATOM 878 C C . LEU A 1 119 ? -10.672 3.355 9.867 1 97.31 119 LEU A C 1
ATOM 880 O O . LEU A 1 119 ? -11.422 2.861 9.023 1 97.31 119 LEU A O 1
ATOM 884 N N . GLU A 1 120 ? -10.547 2.875 11.094 1 96.5 120 GLU A N 1
ATOM 885 C CA . GLU A 1 120 ? -11.297 1.691 11.5 1 96.5 120 GLU A CA 1
ATOM 886 C C . GLU A 1 120 ? -12.797 1.954 11.469 1 96.5 120 GLU A C 1
ATOM 888 O O . GLU A 1 120 ? -13.578 1.102 11.031 1 96.5 120 GLU A O 1
ATOM 893 N N . LYS A 1 121 ? -13.141 3.084 11.961 1 97.5 121 LYS A N 1
ATOM 894 C CA . LYS A 1 121 ? -14.547 3.465 11.914 1 97.5 121 LYS A CA 1
ATOM 895 C C . LYS A 1 121 ? -15.047 3.537 10.477 1 97.5 121 LYS A C 1
ATOM 897 O O . LYS A 1 121 ? -16.156 3.094 10.172 1 97.5 121 LYS A O 1
ATOM 902 N N . MET A 1 122 ? -14.25 4.102 9.617 1 96.5 122 MET A N 1
ATOM 903 C CA . MET A 1 122 ? -14.602 4.227 8.203 1 96.5 122 MET A CA 1
ATOM 904 C C . MET A 1 122 ? -14.797 2.855 7.566 1 96.5 122 MET A C 1
ATOM 906 O O . MET A 1 122 ? -15.727 2.658 6.777 1 96.5 122 MET A O 1
ATOM 910 N N . LEU A 1 123 ? -13.953 1.894 7.91 1 95.44 123 LEU A N 1
ATOM 911 C CA . LEU A 1 123 ? -14.055 0.532 7.395 1 95.44 123 LEU A CA 1
ATOM 912 C C . LEU A 1 123 ? -15.406 -0.085 7.738 1 95.44 123 LEU A C 1
ATOM 914 O O . LEU A 1 123 ? -15.961 -0.848 6.949 1 95.44 123 LEU A O 1
ATOM 918 N N . ASN A 1 124 ? -15.914 0.294 8.828 1 94.69 124 ASN A N 1
ATOM 919 C CA . ASN A 1 124 ? -17.172 -0.274 9.312 1 94.69 124 ASN A CA 1
ATOM 920 C C . ASN A 1 124 ? -18.375 0.488 8.766 1 94.69 124 ASN A C 1
ATOM 922 O O . ASN A 1 124 ? -19.359 -0.12 8.344 1 94.69 124 ASN A O 1
ATOM 926 N N . ASP A 1 125 ? -18.266 1.786 8.727 1 96.12 125 ASP A N 1
ATOM 927 C CA . ASP A 1 125 ? -19.438 2.619 8.453 1 96.12 125 ASP A CA 1
ATOM 928 C C . ASP A 1 125 ? -19.547 2.936 6.961 1 96.12 125 ASP A C 1
ATOM 930 O O . ASP A 1 125 ? -20.641 3.182 6.453 1 96.12 125 ASP A O 1
ATOM 934 N N . ALA A 1 126 ? -18.453 2.998 6.316 1 95.81 126 ALA A N 1
ATOM 935 C CA . ALA A 1 126 ? -18.406 3.389 4.91 1 95.81 126 ALA A CA 1
ATOM 936 C C . ALA A 1 126 ? -17.344 2.598 4.16 1 95.81 126 ALA A C 1
ATOM 938 O O . ALA A 1 126 ? -16.406 3.178 3.611 1 95.81 126 ALA A O 1
ATOM 939 N N . PRO A 1 127 ? -17.594 1.266 4.012 1 95.5 127 PRO A N 1
ATOM 940 C CA . PRO A 1 127 ? -16.531 0.388 3.525 1 95.5 127 PRO A CA 1
ATOM 941 C C . PRO A 1 127 ? -16.109 0.709 2.092 1 95.5 127 PRO A C 1
ATOM 943 O O . PRO A 1 127 ? -14.945 0.521 1.729 1 95.5 127 PRO A O 1
ATOM 946 N N . LYS A 1 128 ? -17 1.158 1.264 1 95 128 LYS A N 1
ATOM 947 C CA . LYS A 1 128 ? -16.641 1.51 -0.105 1 95 128 LYS A CA 1
ATOM 948 C C . LYS A 1 128 ? -15.656 2.682 -0.127 1 95 128 LYS A C 1
ATOM 950 O O . LYS A 1 128 ? -14.664 2.656 -0.862 1 95 128 LYS A O 1
ATOM 955 N N . ILE A 1 129 ? -15.914 3.629 0.7 1 95.44 129 ILE A N 1
ATOM 956 C CA . ILE A 1 129 ? -15.039 4.793 0.805 1 95.44 129 ILE A CA 1
ATOM 957 C C . ILE A 1 129 ? -13.695 4.379 1.4 1 95.44 129 ILE A C 1
ATOM 959 O O . ILE A 1 129 ? -12.641 4.781 0.907 1 95.44 129 ILE A O 1
ATOM 963 N N . ALA A 1 130 ? -13.789 3.559 2.434 1 96.62 130 ALA A N 1
ATOM 964 C CA . ALA A 1 130 ? -12.57 3.064 3.068 1 96.62 130 ALA A CA 1
ATOM 965 C C . ALA A 1 130 ? -11.688 2.334 2.062 1 96.62 130 ALA A C 1
ATOM 967 O O . ALA A 1 130 ? -10.469 2.555 2.016 1 96.62 130 ALA A O 1
ATOM 968 N N . ALA A 1 131 ? -12.328 1.514 1.261 1 96.5 131 ALA A N 1
ATOM 969 C CA . ALA A 1 131 ? -11.586 0.745 0.264 1 96.5 131 ALA A CA 1
ATOM 970 C C . ALA A 1 131 ? -10.891 1.667 -0.734 1 96.5 131 ALA A C 1
ATOM 972 O O . ALA A 1 131 ? -9.734 1.448 -1.089 1 96.5 131 ALA A O 1
ATOM 973 N N . LYS A 1 132 ? -11.523 2.664 -1.151 1 95.69 132 LYS A N 1
ATOM 974 C CA . LYS A 1 132 ? -10.961 3.604 -2.119 1 95.69 132 LYS A CA 1
ATOM 975 C C . LYS A 1 132 ? -9.812 4.406 -1.505 1 95.69 132 LYS A C 1
ATOM 977 O O . LYS A 1 132 ? -8.797 4.637 -2.156 1 95.69 132 LYS A O 1
ATOM 982 N N . ILE A 1 133 ? -9.984 4.809 -0.291 1 96.25 133 ILE A N 1
ATOM 983 C CA . ILE A 1 133 ? -8.953 5.566 0.409 1 96.25 133 ILE A CA 1
ATOM 984 C C . ILE A 1 133 ? -7.727 4.684 0.627 1 96.25 133 ILE A C 1
ATOM 986 O O . ILE A 1 133 ? -6.602 5.09 0.335 1 96.25 133 ILE A O 1
ATOM 990 N N . ILE A 1 134 ? -7.945 3.502 1.079 1 97.5 134 ILE A N 1
ATOM 991 C CA . ILE A 1 134 ? -6.84 2.582 1.331 1 97.5 134 ILE A CA 1
ATOM 992 C C . ILE A 1 134 ? -6.117 2.273 0.022 1 97.5 134 ILE A C 1
ATOM 994 O O . ILE A 1 134 ? -4.887 2.199 -0.012 1 97.5 134 ILE A O 1
ATOM 998 N N . ARG A 1 135 ? -6.879 2.086 -1.02 1 96.94 135 ARG A N 1
ATOM 999 C CA . ARG A 1 135 ? -6.25 1.851 -2.316 1 96.94 135 ARG A CA 1
ATOM 1000 C C . ARG A 1 135 ? -5.391 3.037 -2.73 1 96.94 135 ARG A C 1
ATOM 1002 O O . ARG A 1 135 ? -4.277 2.859 -3.23 1 96.94 135 ARG A O 1
ATOM 1009 N N . ALA A 1 136 ? -5.879 4.199 -2.543 1 96.06 136 ALA A N 1
ATOM 1010 C CA . ALA A 1 136 ? -5.102 5.387 -2.885 1 96.06 136 ALA A CA 1
ATOM 1011 C C . ALA A 1 136 ? -3.801 5.441 -2.092 1 96.06 136 ALA A C 1
ATOM 1013 O O . ALA A 1 136 ? -2.756 5.816 -2.627 1 96.06 136 ALA A O 1
ATOM 1014 N N . LEU A 1 137 ? -3.887 5.109 -0.836 1 97 137 LEU A N 1
ATOM 1015 C CA . LEU A 1 137 ? -2.686 5.062 -0.009 1 97 137 LEU A CA 1
ATOM 1016 C C . LEU A 1 137 ? -1.733 3.975 -0.497 1 97 137 LEU A C 1
ATOM 1018 O O . LEU A 1 137 ? -0.519 4.184 -0.539 1 97 137 LEU A O 1
ATOM 1022 N N . ALA A 1 138 ? -2.273 2.834 -0.843 1 97.62 138 ALA A N 1
ATOM 1023 C CA . ALA A 1 138 ? -1.469 1.743 -1.387 1 97.62 138 ALA A CA 1
ATOM 1024 C C . ALA A 1 138 ? -0.772 2.164 -2.678 1 97.62 138 ALA A C 1
ATOM 1026 O O . ALA A 1 138 ? 0.387 1.812 -2.908 1 97.62 138 ALA A O 1
ATOM 1027 N N . VAL A 1 139 ? -1.469 2.883 -3.52 1 96.62 139 VAL A N 1
ATOM 1028 C CA . VAL A 1 139 ? -0.902 3.385 -4.766 1 96.62 139 VAL A CA 1
ATOM 1029 C C . VAL A 1 139 ? 0.269 4.316 -4.465 1 96.62 139 VAL A C 1
ATOM 1031 O O . VAL A 1 139 ? 1.306 4.258 -5.129 1 96.62 139 VAL A O 1
ATOM 1034 N N . SER A 1 140 ? 0.083 5.184 -3.527 1 95.56 140 SER A N 1
ATOM 1035 C CA . SER A 1 140 ? 1.174 6.059 -3.111 1 95.56 140 SER A CA 1
ATOM 1036 C C . SER A 1 140 ? 2.385 5.258 -2.652 1 95.56 140 SER A C 1
ATOM 1038 O O . SER A 1 140 ? 3.52 5.562 -3.027 1 95.56 140 SER A O 1
ATOM 1040 N N . LEU A 1 141 ? 2.174 4.234 -1.824 1 97.06 141 LEU A N 1
ATOM 1041 C CA . LEU A 1 141 ? 3.246 3.354 -1.371 1 97.06 141 LEU A CA 1
ATOM 1042 C C . LEU A 1 141 ? 3.918 2.662 -2.553 1 97.06 141 LEU A C 1
ATOM 1044 O O . LEU A 1 141 ? 5.145 2.527 -2.582 1 97.06 141 LEU A O 1
ATOM 1048 N N . SER A 1 142 ? 3.064 2.23 -3.471 1 97.12 142 SER A N 1
ATOM 1049 C CA . SER A 1 142 ? 3.578 1.582 -4.672 1 97.12 142 SER A CA 1
ATOM 1050 C C . SER A 1 142 ? 4.535 2.498 -5.43 1 97.12 142 SER A C 1
ATOM 1052 O O . SER A 1 142 ? 5.617 2.074 -5.84 1 97.12 142 SER A O 1
ATOM 1054 N N . LYS A 1 143 ? 4.156 3.719 -5.605 1 95.56 143 LYS A N 1
ATOM 1055 C CA . LYS A 1 143 ? 4.988 4.688 -6.316 1 95.56 143 LYS A CA 1
ATOM 1056 C C . LYS A 1 143 ? 6.324 4.891 -5.609 1 95.56 143 LYS A C 1
ATOM 1058 O O . LYS A 1 143 ? 7.375 4.906 -6.25 1 95.56 143 LYS A O 1
ATOM 1063 N N . ARG A 1 144 ? 6.262 5.012 -4.379 1 95.56 144 ARG A N 1
ATOM 1064 C CA . ARG A 1 144 ? 7.488 5.203 -3.609 1 95.56 144 ARG A CA 1
ATOM 1065 C C . ARG A 1 144 ? 8.367 3.957 -3.664 1 95.56 144 ARG A C 1
ATOM 1067 O O . ARG A 1 144 ? 9.594 4.059 -3.732 1 95.56 144 ARG A O 1
ATOM 1074 N N . LEU A 1 145 ? 7.805 2.766 -3.607 1 96.31 145 LEU A N 1
ATOM 1075 C CA . LEU A 1 145 ? 8.562 1.521 -3.66 1 96.31 145 LEU A CA 1
ATOM 1076 C C . LEU A 1 145 ? 9.234 1.351 -5.016 1 96.31 145 LEU A C 1
ATOM 1078 O O . LEU A 1 145 ? 10.391 0.915 -5.094 1 96.31 145 LEU A O 1
ATOM 1082 N N . ARG A 1 146 ? 8.516 1.699 -6.09 1 95.44 146 ARG A N 1
ATOM 1083 C CA . ARG A 1 146 ? 9.125 1.665 -7.418 1 95.44 146 ARG A CA 1
ATOM 1084 C C . ARG A 1 146 ? 10.375 2.535 -7.473 1 95.44 146 ARG A C 1
ATOM 1086 O O . ARG A 1 146 ? 11.391 2.133 -8.039 1 95.44 146 ARG A O 1
ATOM 1093 N N . MET A 1 147 ? 10.195 3.701 -6.902 1 94 147 MET A N 1
ATOM 1094 C CA . MET A 1 147 ? 11.328 4.625 -6.891 1 94 147 MET A CA 1
ATOM 1095 C C . MET A 1 147 ? 12.484 4.059 -6.082 1 94 147 MET A C 1
ATOM 1097 O O . MET A 1 147 ? 13.633 4.086 -6.531 1 94 147 MET A O 1
ATOM 1101 N N . ALA A 1 148 ? 12.195 3.539 -4.945 1 92.81 148 ALA A N 1
ATOM 1102 C CA . ALA A 1 148 ? 13.227 2.959 -4.086 1 92.81 148 ALA A CA 1
ATOM 1103 C C . ALA A 1 148 ? 13.898 1.771 -4.766 1 92.81 148 ALA A C 1
ATOM 1105 O O . ALA A 1 148 ? 15.117 1.626 -4.707 1 92.81 148 ALA A O 1
ATOM 1106 N N . ASP A 1 149 ? 13.102 0.879 -5.395 1 92.56 149 ASP A N 1
ATOM 1107 C CA . ASP A 1 149 ? 13.641 -0.291 -6.086 1 92.56 149 ASP A CA 1
ATOM 1108 C C . ASP A 1 149 ? 14.555 0.12 -7.238 1 92.56 149 ASP A C 1
ATOM 1110 O O . ASP A 1 149 ? 15.562 -0.534 -7.5 1 92.56 149 ASP A O 1
ATOM 1114 N N . GLY A 1 150 ? 14.07 1.205 -7.887 1 90.81 150 GLY A N 1
ATOM 1115 C CA . GLY A 1 150 ? 14.922 1.734 -8.945 1 90.81 150 GLY A CA 1
ATOM 1116 C C . GLY A 1 150 ? 16.266 2.209 -8.438 1 90.81 150 GLY A C 1
ATOM 1117 O O . GLY A 1 150 ? 17.297 1.959 -9.07 1 90.81 150 GLY A O 1
ATOM 1118 N N . GLN A 1 151 ? 16.312 2.893 -7.344 1 89.06 151 GLN A N 1
ATOM 1119 C CA . GLN A 1 151 ? 17.531 3.395 -6.746 1 89.06 151 GLN A CA 1
ATOM 1120 C C . GLN A 1 151 ? 18.438 2.248 -6.293 1 89.06 151 GLN A C 1
ATOM 1122 O O . GLN A 1 151 ? 19.656 2.297 -6.477 1 89.06 151 GLN A O 1
ATOM 1127 N N . LEU A 1 152 ? 17.859 1.22 -5.73 1 89.38 152 LEU A N 1
ATOM 1128 C CA . LEU A 1 152 ? 18.625 0.072 -5.25 1 89.38 152 LEU A CA 1
ATOM 1129 C C . LEU A 1 152 ? 19.234 -0.703 -6.414 1 89.38 152 LEU A C 1
ATOM 1131 O O . LEU A 1 152 ? 20.375 -1.149 -6.336 1 89.38 152 LEU A O 1
ATOM 1135 N N . ALA A 1 153 ? 18.438 -0.885 -7.477 1 87.44 153 ALA A N 1
ATOM 1136 C CA . ALA A 1 153 ? 18.938 -1.581 -8.664 1 87.44 153 ALA A CA 1
ATOM 1137 C C . ALA A 1 153 ? 20.125 -0.834 -9.281 1 87.44 153 ALA A C 1
ATOM 1139 O O . ALA A 1 153 ? 21.062 -1.453 -9.789 1 87.44 153 ALA A O 1
ATOM 1140 N N . ALA A 1 154 ? 20.078 0.557 -9.25 1 85 154 ALA A N 1
ATOM 1141 C CA . ALA A 1 154 ? 21.141 1.395 -9.82 1 85 154 ALA A CA 1
ATOM 1142 C C . ALA A 1 154 ? 22.422 1.292 -9 1 85 154 ALA A C 1
ATOM 1144 O O . ALA A 1 154 ? 23.516 1.505 -9.523 1 85 154 ALA A O 1
ATOM 1145 N N . GLN A 1 155 ? 22.297 0.89 -7.758 1 81.75 155 GLN A N 1
ATOM 1146 C CA . GLN A 1 155 ? 23.453 0.795 -6.879 1 81.75 155 GLN A CA 1
ATOM 1147 C C . GLN A 1 155 ? 24.078 -0.594 -6.941 1 81.75 155 GLN A C 1
ATOM 1149 O O . GLN A 1 155 ? 25.219 -0.79 -6.5 1 81.75 155 G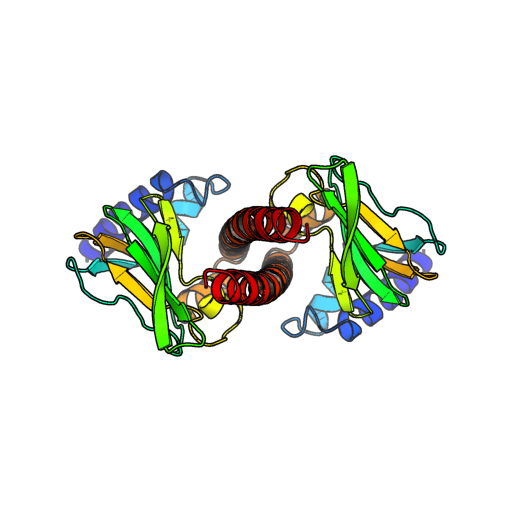LN A O 1
ATOM 1154 N N . GLN A 1 156 ? 23.266 -1.648 -7.133 1 73.75 156 GLN A N 1
ATOM 1155 C CA . GLN A 1 156 ? 23.812 -3 -7.211 1 73.75 156 GLN A CA 1
ATOM 1156 C C . GLN A 1 156 ? 24.828 -3.119 -8.352 1 73.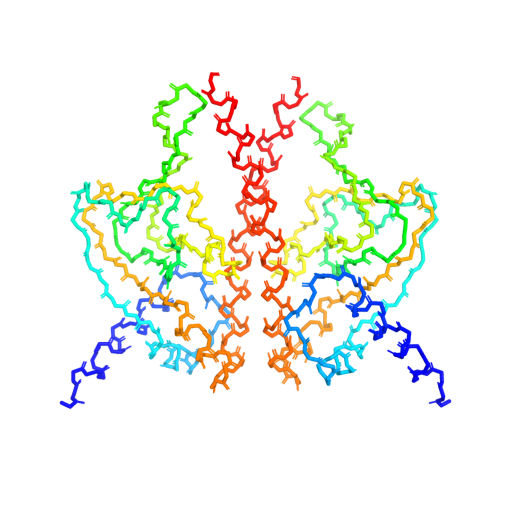75 156 GLN A C 1
ATOM 1158 O O . GLN A 1 156 ? 25.453 -4.164 -8.516 1 73.75 156 GLN A O 1
ATOM 1163 N N . ILE A 1 157 ? 25.312 -1.999 -8.922 1 55.19 157 ILE A N 1
ATOM 1164 C CA . ILE A 1 157 ? 26.5 -2.053 -9.766 1 55.19 157 ILE A CA 1
ATOM 1165 C C . ILE A 1 157 ? 27.75 -2.189 -8.898 1 55.19 157 ILE A C 1
ATOM 1167 O O . ILE A 1 157 ? 27.875 -1.511 -7.875 1 55.19 157 ILE A O 1
ATOM 1171 N N . MET B 1 1 ? -21.297 -28.844 -11.844 1 38.62 1 MET 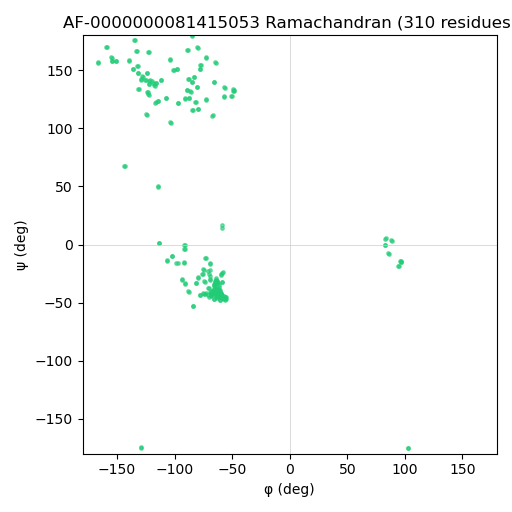B N 1
ATOM 1172 C CA . MET B 1 1 ? -21.953 -27.859 -10.992 1 38.62 1 MET B CA 1
ATOM 1173 C 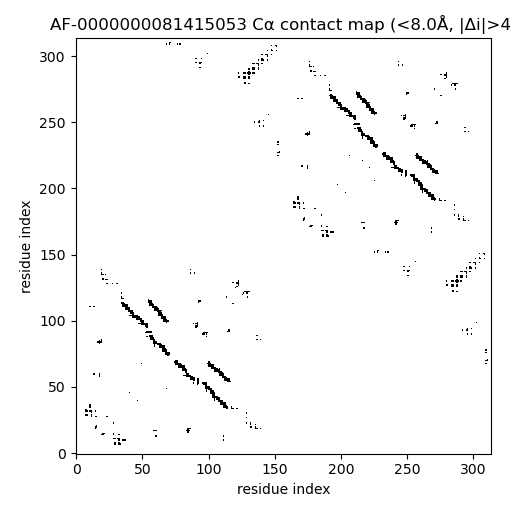C . MET B 1 1 ? -21.125 -27.578 -9.75 1 38.62 1 MET B C 1
ATOM 1175 O O . MET B 1 1 ? -21.375 -26.594 -9.039 1 38.62 1 MET B O 1
ATOM 1179 N N . SER B 1 2 ? -20.578 -28.703 -8.984 1 45.5 2 SER B N 1
ATOM 1180 C CA . SER B 1 2 ? -19.844 -29.125 -7.793 1 45.5 2 SER B CA 1
ATOM 1181 C C . SER B 1 2 ? -18.422 -28.578 -7.805 1 45.5 2 SER B C 1
ATOM 1183 O O . SER B 1 2 ? -17.781 -28.516 -6.762 1 45.5 2 SER B O 1
ATOM 1185 N N . GLU B 1 3 ? -17.891 -28.438 -9.008 1 50.06 3 GLU B N 1
ATOM 1186 C CA . GLU B 1 3 ? -16.484 -28.203 -9.359 1 50.06 3 GLU B CA 1
ATOM 1187 C C . GLU B 1 3 ? -16.062 -26.781 -8.977 1 50.06 3 GLU B C 1
ATOM 1189 O O . GLU B 1 3 ? -14.984 -26.594 -8.406 1 50.06 3 GLU B O 1
ATOM 1194 N N . PRO B 1 4 ? -17.016 -25.828 -9.312 1 60.06 4 PRO B N 1
ATOM 1195 C CA . PRO B 1 4 ? -16.688 -24.469 -8.883 1 60.06 4 PRO B CA 1
ATOM 1196 C C . PRO B 1 4 ? -16.625 -24.328 -7.363 1 60.06 4 PRO B C 1
ATOM 1198 O O . PRO B 1 4 ? -15.773 -23.609 -6.84 1 60.06 4 PRO B O 1
ATOM 1201 N N . THR B 1 5 ? -17.375 -25.141 -6.852 1 67.38 5 THR B N 1
ATOM 1202 C CA . THR B 1 5 ? -17.453 -25.078 -5.395 1 67.38 5 THR B CA 1
ATOM 1203 C C . THR B 1 5 ? -16.203 -25.672 -4.762 1 67.38 5 THR B C 1
ATOM 1205 O O . THR B 1 5 ? -15.672 -25.125 -3.793 1 67.38 5 THR B O 1
ATOM 1208 N N . LEU B 1 6 ? -15.734 -26.828 -5.34 1 74.25 6 LEU B N 1
ATOM 1209 C CA . LEU B 1 6 ? -14.539 -27.469 -4.801 1 74.25 6 LEU B CA 1
ATOM 1210 C C . LEU B 1 6 ? -13.32 -26.562 -4.961 1 74.25 6 LEU B C 1
ATOM 1212 O O . LEU B 1 6 ? -12.516 -26.422 -4.035 1 74.25 6 LEU B O 1
ATOM 1216 N N . LEU B 1 7 ? -13.258 -25.984 -6.105 1 83 7 LEU B N 1
ATOM 1217 C CA . LEU B 1 7 ? -12.141 -25.078 -6.375 1 83 7 LEU B CA 1
ATOM 1218 C C . LEU B 1 7 ? -12.18 -23.875 -5.434 1 83 7 LEU B C 1
ATOM 1220 O O . LEU B 1 7 ? -11.141 -23.438 -4.938 1 83 7 LEU B O 1
ATOM 1224 N N . ASN B 1 8 ? -13.367 -23.547 -5.098 1 88.56 8 ASN B N 1
ATOM 1225 C CA . ASN B 1 8 ? -13.508 -22.422 -4.188 1 88.56 8 ASN B CA 1
ATOM 1226 C C . ASN B 1 8 ? -13.102 -22.781 -2.764 1 88.56 8 ASN B C 1
ATOM 1228 O O . ASN B 1 8 ? -12.539 -21.969 -2.039 1 88.56 8 ASN B O 1
ATOM 1232 N N . ASN B 1 9 ? -13.352 -24.016 -2.479 1 91 9 ASN B N 1
ATOM 1233 C CA . ASN B 1 9 ? -12.93 -24.484 -1.163 1 91 9 ASN B CA 1
ATOM 1234 C C . ASN B 1 9 ? -11.406 -24.547 -1.053 1 91 9 ASN B C 1
ATOM 1236 O O . ASN B 1 9 ? -10.844 -24.203 -0.012 1 91 9 ASN B O 1
ATOM 1240 N N . GLU B 1 10 ? -10.859 -25.062 -2.127 1 93.31 10 GLU B N 1
ATOM 1241 C CA . GLU B 1 10 ? -9.398 -25.109 -2.154 1 93.31 10 GLU B CA 1
ATOM 1242 C C . GLU B 1 10 ? -8.797 -23.703 -2.049 1 93.31 10 GLU B C 1
ATOM 1244 O O . GLU B 1 10 ? -7.859 -23.484 -1.28 1 93.31 10 GLU B O 1
ATOM 1249 N N . ILE B 1 11 ? -9.367 -22.828 -2.758 1 95.31 11 ILE B N 1
ATOM 1250 C CA . ILE B 1 11 ? -8.898 -21.453 -2.754 1 95.31 11 ILE B CA 1
ATOM 1251 C C . ILE B 1 11 ? -9.078 -20.844 -1.362 1 95.31 11 ILE B C 1
ATOM 1253 O O . ILE B 1 11 ? -8.188 -20.156 -0.854 1 95.31 11 ILE B O 1
ATOM 1257 N N . ARG B 1 12 ? -10.172 -21.109 -0.818 1 93.81 12 ARG B N 1
ATOM 1258 C CA . ARG B 1 12 ? -10.43 -20.641 0.536 1 93.81 12 ARG B CA 1
ATOM 1259 C C . ARG B 1 12 ? -9.352 -21.109 1.502 1 93.81 12 ARG B C 1
ATOM 1261 O O . ARG B 1 12 ? -8.836 -20.328 2.303 1 93.81 12 ARG B O 1
ATOM 1268 N N . GLY B 1 13 ? -9.039 -22.344 1.406 1 94.31 13 GLY B N 1
ATOM 1269 C CA . GLY B 1 13 ? -7.984 -22.891 2.24 1 94.31 13 GLY B CA 1
ATOM 1270 C C . GLY B 1 13 ? -6.645 -22.203 2.039 1 94.31 13 GLY B C 1
ATOM 1271 O O . GLY B 1 13 ? -5.953 -21.891 3.008 1 94.31 13 GLY B O 1
ATOM 1272 N N . TRP B 1 14 ? -6.254 -21.969 0.792 1 94.31 14 TRP B N 1
ATOM 1273 C CA . TRP B 1 14 ? -4.996 -21.312 0.472 1 94.31 14 TRP B CA 1
ATOM 1274 C C . TRP B 1 14 ? -4.973 -19.891 1.023 1 94.31 14 TRP B C 1
ATOM 1276 O O . TRP B 1 14 ? -3.955 -19.438 1.549 1 94.31 14 TRP B O 1
ATOM 1286 N N . LEU B 1 15 ? -6.102 -19.203 0.912 1 94.62 15 LEU B N 1
ATOM 1287 C CA . LEU B 1 15 ? -6.203 -17.828 1.408 1 94.62 15 LEU B CA 1
ATOM 1288 C C . LEU B 1 15 ? -6.027 -17.781 2.922 1 94.62 15 LEU B C 1
ATOM 1290 O O . LEU B 1 15 ? -5.352 -16.906 3.447 1 94.62 15 LEU B O 1
ATOM 1294 N N . MET B 1 16 ? -6.543 -18.734 3.596 1 92.38 16 MET B N 1
ATOM 1295 C CA . MET B 1 16 ? -6.461 -18.812 5.051 1 92.38 16 MET B CA 1
ATOM 1296 C C . MET B 1 16 ? -5.035 -19.094 5.504 1 92.38 16 MET B C 1
ATOM 1298 O O . MET B 1 16 ? -4.602 -18.625 6.555 1 92.38 16 MET B O 1
ATOM 1302 N N . ASP B 1 17 ? -4.312 -19.75 4.629 1 91.62 17 ASP B N 1
ATOM 1303 C CA . ASP B 1 17 ? -3.016 -20.266 5.047 1 91.62 17 ASP B CA 1
ATOM 1304 C C . ASP B 1 17 ? -1.888 -19.328 4.637 1 91.62 17 ASP B C 1
ATOM 1306 O O . ASP B 1 17 ? -0.762 -19.438 5.125 1 91.62 17 ASP B O 1
ATOM 1310 N N . CYS B 1 18 ? -2.09 -18.422 3.771 1 90.19 18 CYS B N 1
ATOM 1311 C CA . CYS B 1 18 ? -1.013 -17.641 3.168 1 90.19 18 CYS B CA 1
ATOM 1312 C C . CYS B 1 18 ? -0.472 -16.609 4.145 1 90.19 18 CYS B C 1
ATOM 1314 O O . CYS B 1 18 ? 0.628 -16.094 3.959 1 90.19 18 CYS B O 1
ATOM 1316 N N . GLY B 1 19 ? -1.217 -16.203 5.164 1 89.56 19 GLY B N 1
ATOM 1317 C CA . GLY B 1 19 ? -0.708 -15.32 6.199 1 89.56 19 GLY B CA 1
ATOM 1318 C C . GLY B 1 19 ? -0.83 -13.852 5.84 1 89.56 19 GLY B C 1
ATOM 1319 O O . GLY B 1 19 ? -0.558 -12.977 6.668 1 89.56 19 GLY B O 1
ATOM 1320 N N . LEU B 1 20 ? -1.211 -13.516 4.637 1 90.25 20 LEU B N 1
ATOM 1321 C CA . LEU B 1 20 ? -1.326 -12.133 4.176 1 90.25 20 LEU B CA 1
ATOM 1322 C C . LEU B 1 20 ? -2.625 -11.5 4.664 1 90.25 20 LEU B C 1
ATOM 1324 O O . LEU B 1 20 ? -2.684 -10.297 4.895 1 90.25 20 LEU B O 1
ATOM 1328 N N . PHE B 1 21 ? -3.627 -12.32 4.863 1 91.56 21 PHE B N 1
ATOM 1329 C CA . PHE B 1 21 ? -4.965 -11.812 5.141 1 91.56 21 PHE B CA 1
ATOM 1330 C C . PHE B 1 21 ? -5.402 -12.188 6.551 1 91.56 21 PHE B C 1
ATOM 1332 O O . PHE B 1 21 ? -6.523 -12.664 6.754 1 91.56 21 PHE B O 1
ATOM 1339 N N . ASP B 1 22 ? -4.59 -11.914 7.473 1 82.88 22 ASP B N 1
ATOM 1340 C CA . ASP B 1 22 ? -4.801 -12.359 8.852 1 82.88 22 ASP B CA 1
ATOM 1341 C C . ASP B 1 22 ? -5.98 -11.625 9.484 1 82.88 22 ASP B C 1
ATOM 1343 O O . ASP B 1 22 ? -6.543 -12.094 10.477 1 82.88 22 ASP B O 1
ATOM 1347 N N . GLN B 1 23 ? -6.391 -10.531 8.875 1 82.12 23 GLN B N 1
ATOM 1348 C CA . GLN B 1 23 ? -7.457 -9.727 9.469 1 82.12 23 GLN B CA 1
ATOM 1349 C C . GLN B 1 23 ? -8.82 -10.164 8.945 1 82.12 23 GLN B C 1
ATOM 1351 O O . GLN B 1 23 ? -9.852 -9.648 9.391 1 82.12 23 GLN B O 1
ATOM 1356 N N . LEU B 1 24 ? -8.844 -11.07 8.047 1 87.69 24 LEU B N 1
ATOM 1357 C CA . LEU B 1 24 ? -10.117 -11.555 7.523 1 87.69 24 LEU B CA 1
ATOM 1358 C C . LEU B 1 24 ? -10.703 -12.625 8.438 1 87.69 24 LEU B C 1
ATOM 1360 O O . LEU B 1 24 ? -9.969 -13.414 9.031 1 87.69 24 LEU B O 1
ATOM 1364 N N . GLN B 1 25 ? -12.023 -12.609 8.555 1 88.19 25 GLN B N 1
ATOM 1365 C CA . GLN B 1 25 ? -12.758 -1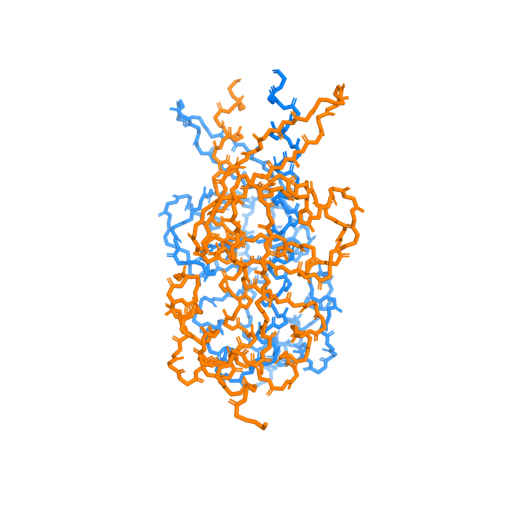3.648 9.273 1 88.19 25 GLN B CA 1
ATOM 1366 C C . GLN B 1 25 ? -13.117 -14.805 8.336 1 88.19 25 GLN B C 1
ATOM 1368 O O . GLN B 1 25 ? -13.031 -14.672 7.117 1 88.19 25 GLN B O 1
ATOM 1373 N N . LEU B 1 26 ? -13.547 -15.883 8.906 1 87.94 26 LEU B N 1
ATOM 1374 C CA . LEU B 1 26 ? -13.828 -17.094 8.148 1 87.94 26 LEU B CA 1
ATOM 1375 C C . LEU B 1 26 ? -14.828 -16.812 7.031 1 87.94 26 LEU B C 1
ATOM 1377 O O . LEU B 1 26 ? -14.617 -17.234 5.891 1 87.94 26 LEU B O 1
ATOM 1381 N N . ALA B 1 27 ? -15.859 -16.109 7.379 1 89.62 27 ALA B N 1
ATOM 1382 C CA . ALA B 1 27 ? -16.891 -15.789 6.387 1 89.62 27 ALA B CA 1
ATOM 1383 C C . ALA B 1 27 ? -16.312 -14.938 5.262 1 89.62 27 ALA B C 1
ATOM 1385 O O . ALA B 1 27 ? -16.75 -15.055 4.109 1 89.62 27 ALA B O 1
ATOM 1386 N N . ASP B 1 28 ? -15.383 -14.117 5.598 1 91.62 28 ASP B N 1
ATOM 1387 C CA . ASP B 1 28 ? -14.734 -13.273 4.598 1 91.62 28 ASP B CA 1
ATOM 1388 C C . ASP B 1 28 ? -13.961 -14.109 3.586 1 91.62 28 ASP B C 1
ATOM 1390 O O . ASP B 1 28 ? -13.977 -13.812 2.389 1 91.62 28 ASP B O 1
ATOM 1394 N N . PHE B 1 29 ? -13.367 -15.195 4.109 1 92.88 29 PHE B N 1
ATOM 1395 C CA . PHE B 1 29 ? -12.57 -16.031 3.229 1 92.88 29 PHE B CA 1
ATOM 1396 C C . PHE B 1 29 ? -13.445 -16.734 2.205 1 92.88 29 PHE B C 1
ATOM 1398 O O . PHE B 1 29 ? -13.062 -16.891 1.043 1 92.88 29 PHE B O 1
ATOM 1405 N N . ALA B 1 30 ? -14.523 -17.172 2.645 1 91.19 30 ALA B N 1
ATOM 1406 C CA . ALA B 1 30 ? -15.445 -17.828 1.728 1 91.19 30 ALA B CA 1
ATOM 1407 C C . ALA B 1 30 ? -15.867 -16.891 0.601 1 91.19 30 ALA B C 1
ATOM 1409 O O . ALA B 1 30 ? -15.852 -17.266 -0.572 1 91.19 30 ALA B O 1
ATOM 1410 N N . ALA B 1 31 ? -16.188 -15.711 0.944 1 91.62 31 ALA B N 1
ATOM 1411 C CA . ALA B 1 31 ? -16.609 -14.727 -0.046 1 91.62 31 ALA B CA 1
ATOM 1412 C C . ALA B 1 31 ? -15.438 -14.32 -0.943 1 91.62 31 ALA B C 1
ATOM 1414 O O . ALA B 1 31 ? -15.594 -14.219 -2.164 1 91.62 31 ALA B O 1
ATOM 1415 N N . ALA B 1 32 ? -14.305 -14.141 -0.354 1 94.5 32 ALA B N 1
ATOM 1416 C CA . ALA B 1 32 ? -13.125 -13.703 -1.088 1 94.5 32 ALA B CA 1
ATOM 1417 C C . ALA B 1 32 ? -12.695 -14.75 -2.109 1 94.5 32 ALA B C 1
ATOM 1419 O O . ALA B 1 32 ? -12.211 -14.414 -3.191 1 94.5 32 ALA B O 1
ATOM 1420 N N . SER B 1 33 ? -12.898 -16.016 -1.767 1 95.44 33 SER B N 1
ATOM 1421 C CA . SER B 1 33 ? -12.406 -17.109 -2.596 1 95.44 33 SER B CA 1
ATOM 1422 C C . SER B 1 33 ? -12.992 -17.047 -4 1 95.44 33 SER B C 1
ATOM 1424 O O . SER B 1 33 ? -12.344 -17.438 -4.973 1 95.44 33 SER B O 1
ATOM 1426 N N . GLY B 1 34 ? -14.141 -16.453 -4.129 1 95.06 34 GLY B N 1
ATOM 1427 C CA . GLY B 1 34 ? -14.812 -16.375 -5.414 1 95.06 34 GLY B CA 1
ATOM 1428 C C . GLY B 1 34 ? -14.156 -15.406 -6.375 1 95.06 34 GLY B C 1
ATOM 1429 O O . GLY B 1 34 ? -14.438 -15.43 -7.574 1 95.06 34 GLY B O 1
ATOM 1430 N N . TYR B 1 35 ? -13.281 -14.617 -5.945 1 96.81 35 TYR B N 1
ATOM 1431 C CA . TYR B 1 35 ? -12.648 -13.594 -6.77 1 96.81 35 TYR B CA 1
ATOM 1432 C C . TYR B 1 35 ? -11.25 -14.023 -7.199 1 96.81 35 TYR B C 1
ATOM 1434 O O . TYR B 1 35 ? -10.609 -13.352 -8.016 1 96.81 35 TYR B O 1
ATOM 1442 N N . PHE B 1 36 ? -10.766 -15.102 -6.617 1 97.31 36 PHE B N 1
ATOM 1443 C CA . PHE B 1 36 ? -9.422 -15.586 -6.91 1 97.31 36 PHE B CA 1
ATOM 1444 C C . PHE B 1 36 ? -9.469 -16.797 -7.828 1 97.31 36 PHE B C 1
ATOM 1446 O O . PHE B 1 36 ? -10.508 -17.453 -7.941 1 97.31 36 PHE B O 1
ATOM 1453 N N . SER B 1 37 ? -8.398 -17.094 -8.484 1 97.62 37 SER B N 1
ATOM 1454 C CA . SER B 1 37 ? -8.195 -18.312 -9.258 1 97.62 37 SER B CA 1
ATOM 1455 C C . SER B 1 37 ? -6.832 -18.922 -8.953 1 97.62 37 SER B C 1
ATOM 1457 O O . SER B 1 37 ? -6 -18.312 -8.281 1 97.62 37 SER B O 1
ATOM 1459 N N . ILE B 1 38 ? -6.672 -20.172 -9.391 1 97.38 38 ILE B N 1
ATOM 1460 C CA . ILE B 1 38 ? -5.426 -20.891 -9.164 1 97.38 38 ILE B CA 1
ATOM 1461 C C . ILE B 1 38 ? -4.707 -21.109 -10.492 1 97.38 38 ILE B C 1
ATOM 1463 O O . ILE B 1 38 ? -5.344 -21.359 -11.523 1 97.38 38 ILE B O 1
ATOM 1467 N N . SER B 1 39 ? -3.432 -21 -10.484 1 98 39 SER B N 1
ATOM 1468 C CA . SER B 1 39 ? -2.621 -21.375 -11.641 1 98 39 SER B CA 1
ATOM 1469 C C . SER B 1 39 ? -1.344 -22.094 -11.219 1 98 39 SER B C 1
ATOM 1471 O O . SER B 1 39 ? -0.939 -22.016 -10.055 1 98 39 SER B O 1
ATOM 1473 N N . THR B 1 40 ? -0.802 -22.797 -12.094 1 98.38 40 THR B N 1
ATOM 1474 C CA . THR B 1 40 ? 0.489 -23.453 -11.938 1 98.38 40 THR B CA 1
ATOM 1475 C C . THR B 1 40 ? 1.482 -22.953 -12.984 1 98.38 40 THR B C 1
ATOM 1477 O O . THR B 1 40 ? 1.114 -22.719 -14.133 1 98.38 40 THR B O 1
ATOM 1480 N N . VAL B 1 41 ? 2.65 -22.781 -12.578 1 98.75 41 VAL B N 1
ATOM 1481 C CA . VAL B 1 41 ? 3.699 -22.297 -13.477 1 98.75 41 VAL B CA 1
ATOM 1482 C C . VAL B 1 41 ? 4.938 -23.188 -13.336 1 98.75 41 VAL B C 1
ATOM 1484 O O . VAL B 1 41 ? 5.379 -23.484 -12.227 1 98.75 41 VAL B O 1
ATOM 1487 N N . ALA B 1 42 ? 5.527 -23.594 -14.43 1 98.81 42 ALA B N 1
ATOM 1488 C CA . ALA B 1 42 ? 6.695 -24.469 -14.43 1 98.81 42 ALA B CA 1
ATOM 1489 C C . ALA B 1 42 ? 7.965 -23.688 -14.102 1 98.81 42 ALA B C 1
ATOM 1491 O O . ALA B 1 42 ? 8.055 -22.5 -14.383 1 98.81 42 ALA B O 1
ATOM 1492 N N . GLU B 1 43 ? 8.883 -24.469 -13.5 1 98.62 43 GLU B N 1
ATOM 1493 C CA . GLU B 1 43 ? 10.203 -23.891 -13.234 1 98.62 43 GLU B CA 1
ATOM 1494 C C . GLU B 1 43 ? 10.781 -23.25 -14.484 1 98.62 43 GLU B C 1
ATOM 1496 O O . GLU B 1 43 ? 10.711 -23.812 -15.578 1 98.62 43 GLU B O 1
ATOM 1501 N N . GLY B 1 44 ? 11.188 -21.984 -14.312 1 98.31 44 GLY B N 1
ATOM 1502 C CA . GLY B 1 44 ? 11.867 -21.297 -15.398 1 98.31 44 GLY B CA 1
ATOM 1503 C C . GLY B 1 44 ? 10.938 -20.438 -16.234 1 98.31 44 GLY B C 1
ATOM 1504 O O . GLY B 1 44 ? 11.391 -19.594 -17 1 98.31 44 GLY B O 1
ATOM 1505 N N . GLU B 1 45 ? 9.68 -20.609 -16.109 1 98.56 45 GLU B N 1
ATOM 1506 C CA . GLU B 1 45 ? 8.719 -19.844 -16.906 1 98.56 45 GLU B CA 1
ATOM 1507 C C . GLU B 1 45 ? 8.5 -18.453 -16.297 1 98.56 45 GLU B C 1
ATOM 1509 O O . GLU B 1 45 ? 8.391 -18.312 -15.086 1 98.56 45 GLU B O 1
ATOM 1514 N N . ALA B 1 46 ? 8.492 -17.453 -17.203 1 98.62 46 ALA B N 1
ATOM 1515 C CA . ALA B 1 46 ? 8.133 -16.109 -16.766 1 98.62 46 ALA B CA 1
ATOM 1516 C C . ALA B 1 46 ? 6.637 -16 -16.484 1 98.62 46 ALA B C 1
ATOM 1518 O O . ALA B 1 46 ? 5.816 -16.391 -17.328 1 98.62 46 ALA B O 1
ATOM 1519 N N . ILE B 1 47 ? 6.391 -15.586 -15.32 1 98.69 47 ILE B N 1
ATOM 1520 C CA . ILE B 1 47 ? 4.996 -15.336 -14.984 1 98.69 47 ILE B CA 1
ATOM 1521 C C . ILE B 1 47 ? 4.527 -14.047 -15.664 1 98.69 47 ILE B C 1
ATOM 1523 O O . ILE B 1 47 ? 3.43 -14 -16.219 1 98.69 47 ILE B O 1
ATOM 1527 N N . PHE B 1 48 ? 5.344 -13.031 -15.641 1 98.5 48 PHE B N 1
ATOM 1528 C CA . PHE B 1 48 ? 5.223 -11.812 -16.422 1 98.5 48 PHE B CA 1
ATOM 1529 C C . PHE B 1 48 ? 6.566 -11.102 -16.531 1 98.5 48 PHE B C 1
ATOM 1531 O O . PHE B 1 48 ? 7.523 -11.461 -15.852 1 98.5 48 PHE B O 1
ATOM 1538 N N . ARG B 1 49 ? 6.602 -10.086 -17.391 1 97.88 49 ARG B N 1
ATOM 1539 C CA . ARG B 1 49 ? 7.875 -9.438 -17.688 1 97.88 49 ARG B CA 1
ATOM 1540 C C . ARG B 1 49 ? 7.797 -7.938 -17.406 1 97.88 49 ARG B C 1
ATOM 1542 O O . ARG B 1 49 ? 6.738 -7.328 -17.562 1 97.88 49 ARG B O 1
ATOM 1549 N N . GLU B 1 50 ? 8.93 -7.469 -17 1 96.06 50 GLU B N 1
ATOM 1550 C CA . GLU B 1 50 ? 9.062 -6.027 -16.812 1 96.06 50 GLU B CA 1
ATOM 1551 C C . GLU B 1 50 ? 8.555 -5.266 -18.047 1 96.06 50 GLU B C 1
ATOM 1553 O O . GLU B 1 50 ? 8.859 -5.629 -19.172 1 96.06 50 GLU B O 1
ATOM 1558 N N . GLY B 1 51 ? 7.711 -4.242 -17.75 1 96.25 51 GLY B N 1
ATOM 1559 C CA . GLY B 1 51 ? 7.195 -3.424 -18.844 1 96.25 51 GLY B CA 1
ATOM 1560 C C . GLY B 1 51 ? 5.844 -3.885 -19.344 1 96.25 51 GLY B C 1
ATOM 1561 O O . GLY B 1 51 ? 5.141 -3.135 -20.016 1 96.25 51 GLY B O 1
ATOM 1562 N N . ASP B 1 52 ? 5.504 -5.125 -19.031 1 96.94 52 ASP B N 1
ATOM 1563 C CA . ASP B 1 52 ? 4.191 -5.637 -19.422 1 96.94 52 ASP B CA 1
ATOM 1564 C C . ASP B 1 52 ? 3.078 -4.875 -18.703 1 96.94 52 ASP B C 1
ATOM 1566 O O . ASP B 1 52 ? 3.311 -4.25 -17.672 1 96.94 52 ASP B O 1
ATOM 1570 N N . ALA B 1 53 ? 1.86 -4.926 -19.344 1 96.06 53 ALA B N 1
ATOM 1571 C CA . ALA B 1 53 ? 0.689 -4.508 -18.578 1 96.06 53 ALA B CA 1
ATOM 1572 C C . ALA B 1 53 ? 0.425 -5.457 -17.422 1 96.06 53 ALA B C 1
ATOM 1574 O O . ALA B 1 53 ? 0.637 -6.668 -17.531 1 96.06 53 ALA B O 1
ATOM 1575 N N . GLY B 1 54 ? 0.076 -4.938 -16.344 1 94.94 54 GLY B N 1
ATOM 1576 C CA . GLY B 1 54 ? -0.209 -5.742 -15.164 1 94.94 54 GLY B CA 1
ATOM 1577 C C . GLY B 1 54 ? -1.692 -5.883 -14.875 1 94.94 54 GLY B C 1
ATOM 1578 O O . GLY B 1 54 ? -2.314 -4.969 -14.328 1 94.94 54 GLY B O 1
ATOM 1579 N N . SER B 1 55 ? -2.33 -7.078 -15.148 1 95.62 55 SER B N 1
ATOM 1580 C CA . SER B 1 55 ? -3.773 -7.25 -15.016 1 95.62 55 SER B CA 1
ATOM 1581 C C . SER B 1 55 ? -4.113 -8.227 -13.898 1 95.62 55 SER B C 1
ATOM 1583 O O . SER B 1 55 ? -5.285 -8.555 -13.688 1 95.62 55 SER B O 1
ATOM 1585 N N . PHE B 1 56 ? -3.057 -8.688 -13.266 1 98.25 56 PHE B N 1
ATOM 1586 C CA . PHE B 1 56 ? -3.281 -9.602 -12.148 1 98.25 56 PHE B CA 1
ATOM 1587 C C . PHE B 1 56 ? -2.119 -9.547 -11.164 1 98.25 56 PHE B C 1
ATOM 1589 O O . PHE B 1 56 ? -1.043 -9.039 -11.492 1 98.25 56 PHE B O 1
ATOM 1596 N N . MET B 1 57 ? -2.369 -9.992 -9.992 1 98.38 57 MET B N 1
ATOM 1597 C CA . MET B 1 57 ? -1.354 -10.234 -8.969 1 98.38 57 MET B CA 1
ATOM 1598 C C . MET B 1 57 ? -1.395 -11.688 -8.508 1 98.38 57 MET B C 1
ATOM 1600 O O . MET B 1 57 ? -2.35 -12.414 -8.797 1 98.38 57 MET B O 1
ATOM 1604 N N . CYS B 1 58 ? -0.372 -12.062 -7.836 1 98.56 58 CYS B N 1
ATOM 1605 C CA . CYS B 1 58 ? -0.259 -13.445 -7.391 1 98.56 58 CYS B CA 1
ATOM 1606 C C . CYS B 1 58 ? 0.132 -13.516 -5.918 1 98.56 58 CYS B C 1
ATOM 1608 O O . CYS B 1 58 ? 0.769 -12.594 -5.398 1 98.56 58 CYS B O 1
ATOM 1610 N N . ILE B 1 59 ? -0.258 -14.594 -5.336 1 98.19 59 ILE B N 1
ATOM 1611 C CA . ILE B 1 59 ? 0.245 -15.055 -4.047 1 98.19 59 ILE B CA 1
ATOM 1612 C C . ILE B 1 59 ? 0.807 -16.469 -4.188 1 98.19 59 ILE B C 1
ATOM 1614 O O . ILE B 1 59 ? 0.153 -17.344 -4.75 1 98.19 59 ILE B O 1
ATOM 1618 N N . ILE B 1 60 ? 1.967 -16.625 -3.674 1 98.56 60 ILE B N 1
ATOM 1619 C CA . ILE B 1 60 ? 2.629 -17.922 -3.826 1 98.56 60 ILE B CA 1
ATOM 1620 C C . ILE B 1 60 ? 2.064 -18.906 -2.812 1 98.56 60 ILE B C 1
ATOM 1622 O O . ILE B 1 60 ? 2.16 -18.688 -1.603 1 98.56 60 ILE B O 1
ATOM 1626 N N . HIS B 1 61 ? 1.459 -19.922 -3.299 1 98.06 61 HIS B N 1
ATOM 1627 C CA . HIS B 1 61 ? 1.059 -21.016 -2.418 1 98.06 61 HIS B CA 1
ATOM 1628 C C . HIS B 1 61 ? 2.209 -21.984 -2.193 1 98.06 61 HIS B C 1
ATOM 1630 O O . HIS B 1 61 ? 2.561 -22.297 -1.051 1 98.06 61 HIS B O 1
ATOM 1636 N N . THR B 1 62 ? 2.752 -22.422 -3.281 1 98.19 62 THR B N 1
ATOM 1637 C CA . THR B 1 62 ? 3.961 -23.25 -3.219 1 98.19 62 THR B CA 1
ATOM 1638 C C . THR B 1 62 ? 4.969 -22.797 -4.277 1 98.19 62 THR B C 1
ATOM 1640 O O . THR B 1 62 ? 4.582 -22.281 -5.332 1 98.19 62 THR B O 1
ATOM 1643 N N . GLY B 1 63 ? 6.293 -23.031 -3.91 1 98.44 63 GLY B N 1
ATOM 1644 C CA . GLY B 1 63 ? 7.359 -22.719 -4.844 1 98.44 63 GLY B CA 1
ATOM 1645 C C . GLY B 1 63 ? 8.078 -21.422 -4.512 1 98.44 63 GLY B C 1
ATOM 1646 O O . GLY B 1 63 ? 7.91 -20.875 -3.422 1 98.44 63 GLY B O 1
ATOM 1647 N N . GLN B 1 64 ? 8.984 -21.094 -5.422 1 98.75 64 GLN B N 1
ATOM 1648 C CA . GLN B 1 64 ? 9.773 -19.859 -5.297 1 98.75 64 GLN B CA 1
ATOM 1649 C C . GLN B 1 64 ? 9.727 -19.047 -6.578 1 98.75 64 GLN B C 1
ATOM 1651 O O . GLN B 1 64 ? 9.734 -19.594 -7.68 1 98.75 64 GLN B O 1
ATOM 1656 N N . VAL B 1 65 ? 9.664 -17.766 -6.426 1 98.81 65 VAL B N 1
ATOM 1657 C CA . VAL B 1 65 ? 9.617 -16.844 -7.559 1 98.81 65 VAL B CA 1
ATOM 1658 C C . VAL B 1 65 ? 10.781 -15.859 -7.477 1 98.81 65 VAL B C 1
ATOM 1660 O O . VAL B 1 65 ? 11.016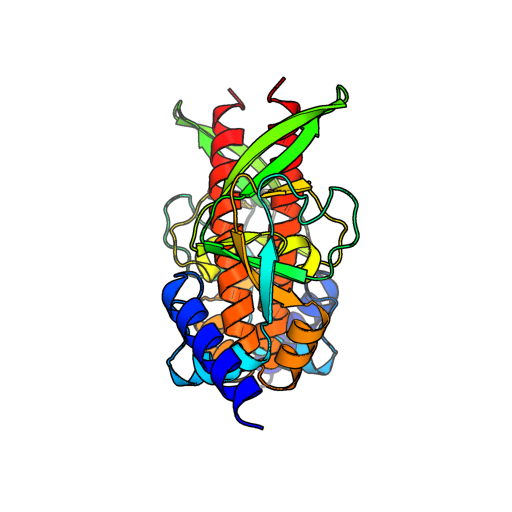 -15.242 -6.434 1 98.81 65 VAL B O 1
ATOM 1663 N N . ALA B 1 66 ? 11.5 -15.734 -8.516 1 98.69 66 ALA B N 1
ATOM 1664 C CA . ALA B 1 66 ? 12.578 -14.758 -8.617 1 98.69 66 ALA B CA 1
ATOM 1665 C C . ALA B 1 66 ? 12.078 -13.438 -9.203 1 98.69 66 ALA B C 1
ATOM 1667 O O . ALA B 1 66 ? 11.414 -13.43 -10.242 1 98.69 66 ALA B O 1
ATOM 1668 N N . VAL B 1 67 ? 12.328 -12.414 -8.5 1 97.88 67 VAL B N 1
ATOM 1669 C CA . VAL B 1 67 ? 12.016 -11.07 -8.969 1 97.88 67 VAL B CA 1
ATOM 1670 C C . VAL B 1 67 ? 13.258 -10.43 -9.578 1 97.88 67 VAL B C 1
ATOM 1672 O O . VAL B 1 67 ? 14.25 -10.203 -8.883 1 97.88 67 VAL B O 1
ATOM 1675 N N . GLN B 1 68 ? 13.07 -10.078 -10.836 1 96.81 68 GLN B N 1
ATOM 1676 C CA . GLN B 1 68 ? 14.266 -9.656 -11.562 1 96.81 68 GLN B CA 1
ATOM 1677 C C . GLN B 1 68 ? 14.047 -8.297 -12.234 1 96.81 68 GLN B C 1
ATOM 1679 O O . GLN B 1 68 ? 12.938 -7.996 -12.688 1 96.81 68 GLN B O 1
ATOM 1684 N N . LYS B 1 69 ? 15.102 -7.559 -12.25 1 93.81 69 LYS B N 1
ATOM 1685 C CA . LYS B 1 69 ? 15.109 -6.273 -12.945 1 93.81 69 LYS B CA 1
ATOM 1686 C C . LYS B 1 69 ? 16.344 -6.141 -13.836 1 93.81 69 LYS B C 1
ATOM 1688 O O . LYS B 1 69 ? 17.391 -6.691 -13.531 1 93.81 69 LYS B O 1
ATOM 1693 N N . THR B 1 70 ? 16.141 -5.438 -14.938 1 88.75 70 THR B N 1
ATOM 1694 C CA . THR B 1 70 ? 17.281 -5.102 -15.781 1 88.75 70 THR B CA 1
ATOM 1695 C C . THR B 1 70 ? 17.938 -3.803 -15.328 1 88.75 70 THR B C 1
ATOM 1697 O O . THR B 1 70 ? 17.266 -2.777 -15.195 1 88.75 70 THR B O 1
ATOM 1700 N N . ASN B 1 71 ? 19.266 -3.848 -15.078 1 85.12 71 ASN B N 1
ATOM 1701 C CA . ASN B 1 71 ? 19.938 -2.641 -14.617 1 85.12 71 ASN B CA 1
ATOM 1702 C C . ASN B 1 71 ? 20.344 -1.746 -15.789 1 85.12 71 ASN B C 1
ATOM 1704 O O . ASN B 1 71 ? 20 -2.021 -16.938 1 85.12 71 ASN B O 1
ATOM 1708 N N . GLY B 1 72 ? 20.969 -0.609 -15.438 1 82.19 72 GLY B N 1
ATOM 1709 C CA . GLY B 1 72 ? 21.344 0.378 -16.438 1 82.19 72 GLY B CA 1
ATOM 1710 C C . GLY B 1 72 ? 22.266 -0.178 -17.5 1 82.19 72 GLY B C 1
ATOM 1711 O O . GLY B 1 72 ? 22.297 0.322 -18.625 1 82.19 72 GLY B O 1
ATOM 1712 N N . ASP B 1 73 ? 23.031 -1.247 -17.234 1 87.06 73 ASP B N 1
ATOM 1713 C CA . ASP B 1 73 ? 23.969 -1.852 -18.156 1 87.06 73 ASP B CA 1
ATOM 1714 C C . ASP B 1 73 ? 23.312 -2.955 -18.984 1 87.06 73 ASP B C 1
ATOM 1716 O O . ASP B 1 73 ? 23.984 -3.641 -19.766 1 87.06 73 ASP B O 1
ATOM 1720 N N . GLY B 1 74 ? 22.047 -3.146 -18.703 1 86.44 74 GLY B N 1
ATOM 1721 C CA . GLY B 1 74 ? 21.312 -4.16 -19.438 1 86.44 74 GLY B CA 1
ATOM 1722 C C . GLY B 1 74 ? 21.406 -5.539 -18.812 1 86.44 74 GLY B C 1
ATOM 1723 O O . GLY B 1 74 ? 20.938 -6.523 -19.391 1 86.44 74 GLY B O 1
ATOM 1724 N N . GLN B 1 75 ? 22.047 -5.664 -17.688 1 90.44 75 GLN B N 1
ATOM 1725 C CA . GLN B 1 75 ? 22.203 -6.945 -17 1 90.44 75 GLN B CA 1
ATOM 1726 C C . GLN B 1 75 ? 20.984 -7.246 -16.125 1 90.44 75 GLN B C 1
ATOM 1728 O O . GLN B 1 75 ? 20.453 -6.355 -15.461 1 90.44 75 GLN B O 1
ATOM 1733 N N . VAL B 1 76 ? 20.562 -8.492 -16.125 1 91.5 76 VAL B N 1
ATOM 1734 C CA . VAL B 1 76 ? 19.453 -8.93 -15.289 1 91.5 76 VAL B CA 1
ATOM 1735 C C . VAL B 1 76 ? 19.953 -9.203 -13.875 1 91.5 76 VAL B C 1
ATOM 1737 O O . VAL B 1 76 ? 20.891 -9.969 -13.672 1 91.5 76 VAL B O 1
ATOM 1740 N N . VAL B 1 77 ? 19.359 -8.531 -12.945 1 92.12 77 VAL B N 1
ATOM 1741 C CA . VAL B 1 77 ? 19.688 -8.703 -11.539 1 92.12 77 VAL B CA 1
ATOM 1742 C C . VAL B 1 77 ? 18.484 -9.234 -10.773 1 92.12 77 VAL B C 1
ATOM 1744 O O . VAL B 1 77 ? 17.359 -8.797 -11.008 1 92.12 77 VAL B O 1
ATOM 1747 N N . THR B 1 78 ? 18.766 -10.227 -9.898 1 94.12 78 THR B N 1
ATOM 1748 C CA . THR B 1 78 ? 17.703 -10.719 -9.023 1 94.12 78 THR B CA 1
ATOM 1749 C C . THR B 1 78 ? 17.578 -9.844 -7.777 1 94.12 78 THR B C 1
ATOM 1751 O O . THR B 1 78 ? 18.5 -9.805 -6.957 1 94.12 78 THR B O 1
ATOM 1754 N N . MET B 1 79 ? 16.453 -9.227 -7.676 1 93.19 79 MET B N 1
ATOM 1755 C CA . MET B 1 79 ? 16.219 -8.312 -6.559 1 93.19 79 MET B CA 1
ATOM 1756 C C . MET B 1 79 ? 15.805 -9.078 -5.309 1 93.19 79 MET B C 1
ATOM 1758 O O . MET B 1 79 ? 16.109 -8.656 -4.188 1 93.19 79 MET B O 1
ATOM 1762 N N . ALA B 1 80 ? 15.086 -10.172 -5.535 1 94.81 80 ALA B N 1
ATOM 1763 C CA . ALA B 1 80 ? 14.562 -10.961 -4.418 1 94.81 80 ALA B CA 1
ATOM 1764 C C . ALA B 1 80 ? 14.07 -12.32 -4.895 1 94.81 80 ALA B C 1
ATOM 1766 O O . ALA B 1 80 ? 13.82 -12.516 -6.086 1 94.81 80 ALA B O 1
ATOM 1767 N N . THR B 1 81 ? 14.039 -13.211 -4 1 97.75 81 THR B N 1
ATOM 1768 C CA . THR B 1 81 ? 13.352 -14.484 -4.172 1 97.75 81 THR B CA 1
ATOM 1769 C C . THR B 1 81 ? 12.203 -14.617 -3.17 1 97.75 81 THR B C 1
ATOM 1771 O O . THR B 1 81 ? 12.422 -14.578 -1.958 1 97.75 81 THR B O 1
ATOM 1774 N N . LEU B 1 82 ? 11.078 -14.812 -3.73 1 97.75 82 LEU B N 1
ATOM 1775 C CA . LEU B 1 82 ? 9.875 -14.875 -2.904 1 97.75 82 LEU B CA 1
ATOM 1776 C C . LEU B 1 82 ? 9.445 -16.312 -2.682 1 97.75 82 LEU B C 1
ATOM 1778 O O . LEU B 1 82 ? 9.617 -17.156 -3.559 1 97.75 82 LEU B O 1
ATOM 1782 N N . ARG B 1 83 ? 8.82 -16.5 -1.532 1 97.75 83 ARG B N 1
ATOM 1783 C CA . ARG B 1 83 ? 8.367 -17.844 -1.159 1 97.75 83 ARG B CA 1
ATOM 1784 C C . ARG B 1 83 ? 6.898 -17.812 -0.741 1 97.75 83 ARG B C 1
ATOM 1786 O O . ARG B 1 83 ? 6.234 -16.781 -0.834 1 97.75 83 ARG B O 1
ATOM 1793 N N . SER B 1 84 ? 6.488 -19.016 -0.285 1 96.88 84 SER B N 1
ATOM 1794 C CA . SER B 1 84 ? 5.086 -19.219 0.056 1 96.88 84 SER B CA 1
ATOM 1795 C C . SER B 1 84 ? 4.566 -18.094 0.952 1 96.88 84 SER B C 1
ATOM 1797 O O . SER B 1 84 ? 5.262 -17.656 1.872 1 96.88 84 SER B O 1
ATOM 1799 N N . GLY B 1 85 ? 3.367 -17.594 0.553 1 95.44 85 GLY B N 1
ATOM 1800 C CA . GLY B 1 85 ? 2.709 -16.578 1.364 1 95.44 85 GLY B CA 1
ATOM 1801 C C . GLY B 1 85 ? 2.967 -15.164 0.88 1 95.44 85 GLY B C 1
ATOM 1802 O O . GLY B 1 85 ? 2.254 -14.234 1.26 1 95.44 85 GLY B O 1
ATOM 1803 N N . ARG B 1 86 ? 3.945 -15.023 0.04 1 96.44 86 ARG B N 1
ATOM 1804 C CA . ARG B 1 86 ? 4.281 -13.688 -0.44 1 96.44 86 ARG B CA 1
ATOM 1805 C C . ARG B 1 86 ? 3.461 -13.328 -1.674 1 96.44 86 ARG B C 1
ATOM 1807 O O . ARG B 1 86 ? 3.172 -14.188 -2.508 1 96.44 86 ARG B O 1
ATOM 1814 N N . ALA B 1 87 ? 3.082 -12.078 -1.716 1 97.56 87 ALA B N 1
ATOM 1815 C CA . ALA B 1 87 ? 2.381 -11.539 -2.875 1 97.56 87 ALA B CA 1
ATOM 1816 C C . ALA B 1 87 ? 3.342 -10.805 -3.807 1 97.56 87 ALA B C 1
ATOM 1818 O O . ALA B 1 87 ? 4.371 -10.289 -3.365 1 97.56 87 ALA B O 1
ATOM 1819 N N . PHE B 1 88 ? 3.014 -10.805 -5.09 1 98.06 88 PHE B N 1
ATOM 1820 C CA . PHE B 1 88 ? 3.74 -10.016 -6.078 1 98.06 88 PHE B CA 1
ATOM 1821 C C . PHE B 1 88 ? 2.824 -9.609 -7.227 1 98.06 88 PHE B C 1
ATOM 1823 O O . PHE B 1 88 ? 1.762 -10.203 -7.422 1 98.06 88 PHE B O 1
ATOM 1830 N N . GLY B 1 89 ? 3.234 -8.586 -7.887 1 97.88 89 GLY B N 1
ATOM 1831 C CA . GLY B 1 89 ? 2.428 -8.07 -8.984 1 97.88 89 GLY B CA 1
ATOM 1832 C C . GLY B 1 89 ? 1.315 -7.145 -8.523 1 97.88 89 GLY B C 1
ATOM 1833 O O . GLY B 1 89 ? 0.547 -6.637 -9.344 1 97.88 89 GLY B O 1
ATOM 1834 N N . GLU B 1 90 ? 1.225 -6.953 -7.254 1 97.94 90 GLU B N 1
ATOM 1835 C CA . GLU B 1 90 ? 0.124 -6.18 -6.691 1 97.94 90 GLU B CA 1
ATOM 1836 C C . GLU B 1 90 ? 0.24 -4.703 -7.059 1 97.94 90 GLU B C 1
ATOM 1838 O O . GLU B 1 90 ? -0.77 -4.004 -7.164 1 97.94 90 GLU B O 1
ATOM 1843 N N . MET B 1 91 ? 1.478 -4.195 -7.25 1 97.44 91 MET B N 1
ATOM 1844 C CA . MET B 1 91 ? 1.666 -2.779 -7.547 1 97.44 91 MET B CA 1
ATOM 1845 C C . MET B 1 91 ? 0.959 -2.395 -8.844 1 97.44 91 MET B C 1
ATOM 1847 O O . MET B 1 91 ? 0.172 -1.447 -8.867 1 97.44 91 MET B O 1
ATOM 1851 N N . ALA B 1 92 ? 1.154 -3.191 -9.883 1 97.12 92 ALA B N 1
ATOM 1852 C CA . ALA B 1 92 ? 0.541 -2.895 -11.172 1 97.12 92 ALA B CA 1
ATOM 1853 C C . ALA B 1 92 ? -0.98 -2.996 -11.094 1 97.12 92 ALA B C 1
ATOM 1855 O O . ALA B 1 92 ? -1.693 -2.244 -11.758 1 97.12 92 ALA B O 1
ATOM 1856 N N . VAL B 1 93 ? -1.482 -3.891 -10.312 1 96.88 93 VAL B N 1
ATOM 1857 C CA . VAL B 1 93 ? -2.92 -4.09 -10.156 1 96.88 93 VAL B CA 1
ATOM 1858 C C . VAL B 1 93 ? -3.527 -2.91 -9.398 1 96.88 93 VAL B C 1
ATOM 1860 O O . VAL B 1 93 ? -4.637 -2.471 -9.703 1 96.88 93 VAL B O 1
ATOM 1863 N N . LEU B 1 94 ? -2.828 -2.422 -8.461 1 96.12 94 LEU B N 1
ATOM 1864 C CA . LEU B 1 94 ? -3.326 -1.346 -7.613 1 96.12 94 LEU B CA 1
ATOM 1865 C C . LEU B 1 94 ? -3.234 -0.003 -8.328 1 96.12 94 LEU B C 1
ATOM 1867 O O . LEU B 1 94 ? -4.172 0.797 -8.281 1 96.12 94 LEU B O 1
ATOM 1871 N N . ASP B 1 95 ? -2.139 0.269 -9 1 93.94 95 ASP B N 1
ATOM 1872 C CA . ASP B 1 95 ? -1.91 1.629 -9.484 1 93.94 95 ASP B CA 1
ATOM 1873 C C . ASP B 1 95 ? -2.104 1.719 -10.992 1 93.94 95 ASP B C 1
ATOM 1875 O O . ASP B 1 95 ? -2.141 2.816 -11.555 1 93.94 95 ASP B O 1
ATOM 1879 N N . GLY B 1 96 ? -2.16 0.595 -11.711 1 94.12 96 GLY B N 1
ATOM 1880 C CA . GLY B 1 96 ? -2.439 0.569 -13.141 1 94.12 96 GLY B CA 1
ATOM 1881 C C . GLY B 1 96 ? -1.212 0.823 -13.992 1 94.12 96 GLY B C 1
ATOM 1882 O O . GLY B 1 96 ? -1.311 0.923 -15.219 1 94.12 96 GLY B O 1
ATOM 1883 N N . GLU B 1 97 ? -0.085 0.92 -13.375 1 96.19 97 GLU B N 1
ATOM 1884 C CA . GLU B 1 97 ? 1.162 1.118 -14.109 1 96.19 97 GLU B CA 1
ATOM 1885 C C . GLU B 1 97 ? 1.687 -0.2 -14.672 1 96.19 97 GLU B C 1
ATOM 1887 O O . GLU B 1 97 ? 1.178 -1.271 -14.336 1 96.19 97 GLU B O 1
ATOM 1892 N N . ARG B 1 98 ? 2.678 -0.094 -15.5 1 97.31 98 ARG B N 1
ATOM 1893 C CA . ARG B 1 98 ? 3.283 -1.283 -16.094 1 97.31 98 ARG B CA 1
ATOM 1894 C C . ARG B 1 98 ? 4.113 -2.043 -15.062 1 97.31 98 ARG B C 1
ATOM 1896 O O . ARG B 1 98 ? 4.512 -1.48 -14.039 1 97.31 98 ARG B O 1
ATOM 1903 N N . ARG B 1 99 ? 4.355 -3.338 -15.406 1 97.94 99 ARG B N 1
ATOM 1904 C CA . ARG B 1 99 ? 5.145 -4.184 -14.516 1 97.94 99 ARG B CA 1
ATOM 1905 C C . ARG B 1 99 ? 6.512 -3.566 -14.234 1 97.94 99 ARG B C 1
ATOM 1907 O O . ARG B 1 99 ? 7.195 -3.123 -15.164 1 97.94 99 ARG B O 1
ATOM 1914 N N . SER B 1 100 ? 6.91 -3.576 -12.953 1 95.5 100 SER B N 1
ATOM 1915 C CA . SER B 1 100 ? 8.148 -2.924 -12.547 1 95.5 100 SER B CA 1
ATOM 1916 C C . SER B 1 100 ? 9.32 -3.895 -12.586 1 95.5 100 SER B C 1
ATOM 1918 O O . SER B 1 100 ? 10.484 -3.484 -12.484 1 95.5 100 SER B O 1
ATOM 1920 N N . ALA B 1 101 ? 9.055 -5.184 -12.664 1 96.56 101 ALA B N 1
ATOM 1921 C CA . ALA B 1 101 ? 10.07 -6.23 -12.641 1 96.56 101 ALA B CA 1
ATOM 1922 C C . ALA B 1 101 ? 9.578 -7.492 -13.344 1 96.56 101 ALA B C 1
ATOM 1924 O O . ALA B 1 101 ? 8.367 -7.668 -13.539 1 96.56 101 ALA B O 1
ATOM 1925 N N . THR B 1 102 ? 10.492 -8.281 -13.773 1 97.88 102 THR B N 1
ATOM 1926 C CA . THR B 1 102 ? 10.188 -9.617 -14.289 1 97.88 102 THR B CA 1
ATOM 1927 C C . THR B 1 102 ? 10.125 -10.633 -13.148 1 97.88 102 THR B C 1
ATOM 1929 O O . THR B 1 102 ? 10.992 -10.641 -12.273 1 97.88 102 THR B O 1
ATOM 1932 N N . CYS B 1 103 ? 9.086 -11.398 -13.156 1 98.75 103 CYS B N 1
ATOM 1933 C CA . CYS B 1 103 ? 8.961 -12.477 -12.18 1 98.75 103 CYS B CA 1
ATOM 1934 C C . CYS B 1 103 ? 9 -13.836 -12.859 1 98.75 103 CYS B C 1
ATOM 1936 O O . CYS B 1 103 ? 8.188 -14.117 -13.75 1 98.75 103 CYS B O 1
ATOM 1938 N N . VAL B 1 104 ? 9.906 -14.617 -12.422 1 98.75 104 VAL B N 1
ATOM 1939 C CA . VAL B 1 104 ? 10.133 -15.938 -13.016 1 98.75 104 VAL B CA 1
ATOM 1940 C C . VAL B 1 104 ? 9.984 -17.016 -11.938 1 98.75 104 VAL B C 1
ATOM 1942 O O . VAL B 1 104 ? 10.453 -16.844 -10.812 1 98.75 104 VAL B O 1
ATOM 1945 N N . ALA B 1 105 ? 9.305 -18.141 -12.336 1 98.88 105 ALA B N 1
ATOM 1946 C CA . ALA B 1 105 ? 9.258 -19.281 -11.414 1 98.88 105 ALA B CA 1
ATOM 1947 C C . ALA B 1 105 ? 10.633 -19.906 -11.242 1 98.88 105 ALA B C 1
ATOM 1949 O O . ALA B 1 105 ? 11.164 -20.531 -12.164 1 98.88 105 ALA B O 1
ATOM 1950 N N . ALA B 1 106 ? 11.195 -19.75 -10.07 1 98.62 106 ALA B N 1
ATOM 1951 C CA . ALA B 1 106 ? 12.484 -20.375 -9.789 1 98.62 106 ALA B CA 1
ATOM 1952 C C . ALA B 1 106 ? 12.336 -21.875 -9.547 1 98.62 106 ALA B C 1
ATOM 1954 O O . ALA B 1 106 ? 13.297 -22.625 -9.695 1 98.62 106 ALA B O 1
ATOM 1955 N N . THR B 1 107 ? 11.18 -22.312 -9.109 1 98.69 107 THR B N 1
ATOM 1956 C CA . THR B 1 107 ? 10.742 -23.688 -9.008 1 98.69 107 THR B CA 1
ATOM 1957 C C . THR B 1 107 ? 9.32 -23.844 -9.547 1 98.69 107 THR B C 1
ATOM 1959 O O . THR B 1 107 ? 8.711 -22.875 -9.992 1 98.69 107 THR B O 1
ATOM 1962 N N . HIS B 1 108 ? 8.836 -25.125 -9.586 1 98.62 108 HIS B N 1
ATOM 1963 C CA . HIS B 1 108 ? 7.418 -25.312 -9.852 1 98.62 108 HIS B CA 1
ATOM 1964 C C . HIS B 1 108 ? 6.566 -24.562 -8.828 1 98.62 108 HIS B C 1
ATOM 1966 O O . HIS B 1 108 ? 6.797 -24.672 -7.621 1 98.62 108 HIS B O 1
ATOM 1972 N N . CYS B 1 109 ? 5.629 -23.719 -9.375 1 98.75 109 CYS B N 1
ATOM 1973 C CA . CYS B 1 109 ? 4.871 -22.859 -8.477 1 98.75 109 CYS B CA 1
ATOM 1974 C C . CYS B 1 109 ? 3.375 -23.125 -8.602 1 98.75 109 CYS B C 1
ATOM 1976 O O . CYS B 1 109 ? 2.871 -23.359 -9.695 1 98.75 109 CYS B O 1
ATOM 1978 N N . GLN B 1 110 ? 2.666 -23.094 -7.516 1 98.62 110 GLN B N 1
ATOM 1979 C CA . GLN B 1 110 ? 1.221 -22.922 -7.422 1 98.62 110 GLN B CA 1
ATOM 1980 C C . GLN B 1 110 ? 0.861 -21.531 -6.891 1 98.62 110 GLN B C 1
ATOM 1982 O O . GLN B 1 110 ? 1.337 -21.125 -5.828 1 98.62 110 GLN B O 1
ATOM 1987 N N . LEU B 1 111 ? 0.024 -20.875 -7.66 1 98.5 111 LEU B N 1
ATOM 1988 C CA . LEU B 1 111 ? -0.231 -19.469 -7.371 1 98.5 111 LEU B CA 1
ATOM 1989 C C . LEU B 1 111 ? -1.725 -19.203 -7.207 1 98.5 111 LEU B C 1
ATOM 1991 O O . LEU B 1 111 ? -2.543 -19.797 -7.918 1 98.5 111 LEU B O 1
ATOM 1995 N N . LEU B 1 112 ? -2.041 -18.359 -6.285 1 98.06 112 LEU B N 1
ATOM 1996 C CA . LEU B 1 112 ? -3.344 -17.703 -6.246 1 98.06 112 LEU B CA 1
ATOM 1997 C C . LEU B 1 112 ? -3.324 -16.406 -7.047 1 98.06 112 LEU B C 1
ATOM 1999 O O . LEU B 1 112 ? -2.418 -15.586 -6.883 1 98.06 112 LEU B O 1
ATOM 2003 N N . ASN B 1 113 ? -4.316 -16.25 -7.852 1 98.12 113 ASN B N 1
ATOM 2004 C CA . ASN B 1 113 ? -4.355 -15.07 -8.711 1 98.12 113 ASN B CA 1
ATOM 2005 C C . ASN B 1 113 ? -5.547 -14.172 -8.375 1 98.12 113 ASN B C 1
ATOM 2007 O O . ASN B 1 113 ? -6.645 -14.664 -8.117 1 98.12 113 ASN B O 1
ATOM 2011 N N . LEU B 1 114 ? -5.32 -12.953 -8.383 1 98.12 114 LEU B N 1
ATOM 2012 C CA . LEU B 1 114 ? -6.355 -11.93 -8.32 1 98.12 114 LEU B CA 1
ATOM 2013 C C . LEU B 1 114 ? -6.234 -10.969 -9.492 1 98.12 114 LEU B C 1
ATOM 2015 O O . LEU B 1 114 ? -5.266 -10.211 -9.586 1 98.12 114 LEU B O 1
ATOM 2019 N N . GLY B 1 115 ? -7.184 -11.016 -10.359 1 98 115 GLY B N 1
ATOM 2020 C CA . GLY B 1 115 ? -7.199 -10.117 -11.508 1 98 115 GLY B CA 1
ATOM 2021 C C . GLY B 1 115 ? -7.664 -8.719 -11.156 1 98 115 GLY B C 1
ATOM 2022 O O . GLY B 1 115 ? -8.414 -8.523 -10.188 1 98 115 GLY B O 1
ATOM 2023 N N . LYS B 1 116 ? -7.211 -7.785 -11.977 1 97.06 116 LYS B N 1
ATOM 2024 C CA . LYS B 1 116 ? -7.648 -6.402 -11.812 1 97.06 116 LYS B CA 1
ATOM 2025 C C . LYS B 1 116 ? -9.172 -6.297 -11.883 1 97.06 116 LYS B C 1
ATOM 2027 O O . LYS B 1 116 ? -9.789 -5.621 -11.055 1 97.06 116 LYS B O 1
ATOM 2032 N N . ASP B 1 117 ? -9.773 -6.91 -12.836 1 97.25 117 ASP B N 1
ATOM 2033 C CA . ASP B 1 117 ? -11.227 -6.875 -12.992 1 97.25 117 ASP B CA 1
ATOM 2034 C C . ASP B 1 117 ? -11.922 -7.48 -11.781 1 97.25 117 ASP B C 1
ATOM 2036 O O . ASP B 1 117 ? -12.977 -7 -11.359 1 97.25 117 ASP B O 1
ATOM 2040 N N . SER B 1 118 ? -11.359 -8.555 -11.258 1 97.69 118 SER B N 1
ATOM 2041 C CA . SER B 1 118 ? -11.938 -9.188 -10.078 1 97.69 118 SER B CA 1
ATOM 2042 C C . SER B 1 118 ? -11.852 -8.266 -8.867 1 97.69 118 SER B C 1
ATOM 2044 O O . SER B 1 118 ? -12.766 -8.227 -8.039 1 97.69 118 SER B O 1
ATOM 2046 N N . LEU B 1 119 ? -10.758 -7.602 -8.727 1 97.25 119 LEU B N 1
ATOM 2047 C CA . LEU B 1 119 ? -10.633 -6.629 -7.645 1 97.25 119 LEU B CA 1
ATOM 2048 C C . LEU B 1 119 ? -11.688 -5.535 -7.766 1 97.25 119 LEU B C 1
ATOM 2050 O O . LEU B 1 119 ? -12.32 -5.168 -6.773 1 97.25 119 LEU B O 1
ATOM 2054 N N . GLU B 1 120 ? -11.898 -5.062 -8.977 1 96.44 120 GLU B N 1
ATOM 2055 C CA . GLU B 1 120 ? -12.922 -4.047 -9.203 1 96.44 120 GLU B CA 1
ATOM 2056 C C . GLU B 1 120 ? -14.312 -4.574 -8.875 1 96.44 120 GLU B C 1
ATOM 2058 O O . GLU B 1 120 ? -15.125 -3.869 -8.273 1 96.44 120 GLU B O 1
ATOM 2063 N N . LYS B 1 121 ? -14.531 -5.75 -9.312 1 97.44 121 LYS B N 1
ATOM 2064 C CA . LYS B 1 121 ? -15.805 -6.379 -8.984 1 97.44 121 LYS B CA 1
ATOM 2065 C C . LYS B 1 121 ? -15.984 -6.512 -7.473 1 97.44 121 LYS B C 1
ATOM 2067 O O . LYS B 1 121 ? -17.078 -6.27 -6.945 1 97.44 121 LYS B O 1
ATOM 2072 N N . MET B 1 122 ? -14.938 -6.906 -6.805 1 96.5 122 MET B N 1
ATOM 2073 C CA . MET B 1 122 ? -14.969 -7.066 -5.352 1 96.5 122 MET B CA 1
ATOM 2074 C C . MET B 1 122 ? -15.281 -5.742 -4.664 1 96.5 122 MET B C 1
ATOM 2076 O O . MET B 1 122 ? -16.047 -5.703 -3.699 1 96.5 122 MET B O 1
ATOM 2080 N N . LEU B 1 123 ? -14.711 -4.645 -5.152 1 95.31 123 LEU B N 1
ATOM 2081 C CA . LEU B 1 123 ? -14.945 -3.316 -4.602 1 95.31 123 LEU B CA 1
ATOM 2082 C C . LEU B 1 123 ? -16.422 -2.961 -4.652 1 95.31 123 LEU B C 1
ATOM 2084 O O . LEU B 1 123 ? -16.938 -2.301 -3.75 1 95.31 123 LEU B O 1
ATOM 2088 N N . ASN B 1 124 ? -17.078 -3.447 -5.625 1 94.69 124 ASN B N 1
ATOM 2089 C CA . ASN B 1 124 ? -18.484 -3.127 -5.828 1 94.69 124 ASN B CA 1
ATOM 2090 C C . ASN B 1 124 ? -19.391 -4.086 -5.066 1 94.69 124 ASN B C 1
ATOM 2092 O O . ASN B 1 124 ? -20.359 -3.66 -4.441 1 94.69 124 ASN B O 1
ATOM 2096 N N . ASP B 1 125 ? -19.047 -5.332 -5.062 1 96.12 125 ASP B N 1
ATOM 2097 C CA . ASP B 1 125 ? -19.953 -6.359 -4.574 1 96.12 125 ASP B CA 1
ATOM 2098 C C . ASP B 1 125 ? -19.703 -6.664 -3.102 1 96.12 125 ASP B C 1
ATOM 2100 O O . ASP B 1 125 ? -20.609 -7.105 -2.389 1 96.12 125 ASP B O 1
ATOM 2104 N N . ALA B 1 126 ? -18.531 -6.516 -2.684 1 95.81 126 ALA B N 1
ATOM 2105 C CA . ALA B 1 126 ? -18.109 -6.867 -1.326 1 95.81 126 ALA B CA 1
ATOM 2106 C C . ALA B 1 126 ? -17.078 -5.883 -0.798 1 95.81 126 ALA B C 1
ATOM 2108 O O . ALA B 1 126 ? -15.953 -6.277 -0.462 1 95.81 126 ALA B O 1
ATOM 2109 N N . PRO B 1 127 ? -17.531 -4.613 -0.576 1 95.5 127 PRO B N 1
ATOM 2110 C CA . PRO B 1 127 ? -16.562 -3.551 -0.3 1 95.5 127 PRO B CA 1
ATOM 2111 C C . PRO B 1 127 ? -15.812 -3.766 1.009 1 95.5 127 PRO B C 1
ATOM 2113 O O . PRO B 1 127 ? -14.648 -3.361 1.131 1 95.5 127 PRO B O 1
ATOM 2116 N N . LYS B 1 128 ? -16.406 -4.367 1.987 1 95 128 LYS B N 1
ATOM 2117 C CA . LYS B 1 128 ? -15.711 -4.621 3.244 1 95 128 LYS B CA 1
ATOM 2118 C C . LYS B 1 128 ? -14.555 -5.598 3.039 1 95 128 LYS B C 1
ATOM 2120 O O . LYS B 1 128 ? -13.461 -5.383 3.557 1 95 128 LYS B O 1
ATOM 2125 N N . ILE B 1 129 ? -14.805 -6.582 2.27 1 95.38 129 ILE B N 1
ATOM 2126 C CA . ILE B 1 129 ? -13.773 -7.57 1.966 1 95.38 129 ILE B CA 1
ATOM 2127 C C . ILE B 1 129 ? -12.68 -6.93 1.116 1 95.38 129 ILE B C 1
ATOM 2129 O O . ILE B 1 129 ? -11.492 -7.129 1.374 1 95.38 129 ILE B O 1
ATOM 2133 N N . ALA B 1 130 ? -13.125 -6.164 0.135 1 96.62 130 ALA B N 1
ATOM 2134 C CA . ALA B 1 130 ? -12.172 -5.465 -0.723 1 96.62 130 ALA B CA 1
ATOM 2135 C C . ALA B 1 130 ? -11.25 -4.57 0.098 1 96.62 130 ALA B C 1
ATOM 2137 O O . ALA B 1 130 ? -10.031 -4.57 -0.109 1 96.62 130 ALA B O 1
ATOM 2138 N N . ALA B 1 131 ? -11.852 -3.863 1.031 1 96.44 131 ALA B N 1
ATOM 2139 C CA . ALA B 1 131 ? -11.07 -2.957 1.871 1 96.44 131 ALA B CA 1
ATOM 2140 C C . ALA B 1 131 ? -10.039 -3.721 2.688 1 96.44 131 ALA B C 1
ATOM 2142 O O . ALA B 1 131 ? -8.883 -3.291 2.803 1 96.44 131 ALA B O 1
ATOM 2143 N N . LYS B 1 132 ? -10.367 -4.812 3.199 1 95.56 132 LYS B N 1
ATOM 2144 C CA . LYS B 1 132 ? -9.461 -5.617 4.012 1 95.56 132 LYS B CA 1
ATOM 2145 C C . LYS B 1 132 ? -8.344 -6.207 3.16 1 95.56 132 LYS B C 1
ATOM 2147 O O . LYS B 1 132 ? -7.184 -6.238 3.584 1 95.56 132 LYS B O 1
ATOM 2152 N N . ILE B 1 133 ? -8.68 -6.656 2.006 1 96.12 133 ILE B N 1
ATOM 2153 C CA . ILE B 1 133 ? -7.699 -7.227 1.094 1 96.12 133 ILE B CA 1
ATOM 2154 C C . ILE B 1 133 ? -6.719 -6.141 0.647 1 96.12 133 ILE B C 1
ATOM 2156 O O . ILE B 1 133 ? -5.504 -6.336 0.695 1 96.12 133 ILE B O 1
ATOM 2160 N N . ILE B 1 134 ? -7.234 -5.027 0.269 1 97.44 134 ILE B N 1
ATOM 2161 C CA . ILE B 1 134 ? -6.391 -3.928 -0.183 1 97.44 134 ILE B CA 1
ATOM 2162 C C . ILE B 1 134 ? -5.48 -3.473 0.957 1 97.44 134 ILE B C 1
ATOM 2164 O O . ILE B 1 134 ? -4.301 -3.18 0.741 1 97.44 134 ILE B O 1
ATOM 2168 N N . ARG B 1 135 ? -6.039 -3.406 2.135 1 96.88 135 ARG B N 1
ATOM 2169 C CA . ARG B 1 135 ? -5.211 -3.039 3.279 1 96.88 135 ARG B CA 1
ATOM 2170 C C . ARG B 1 135 ? -4.086 -4.043 3.486 1 96.88 135 ARG B C 1
ATOM 2172 O O . ARG B 1 135 ? -2.945 -3.66 3.752 1 96.88 135 ARG B O 1
ATOM 2179 N N . ALA B 1 136 ? -4.383 -5.277 3.381 1 95.94 136 ALA B N 1
ATOM 2180 C CA . ALA B 1 136 ? -3.352 -6.301 3.533 1 95.94 136 ALA B CA 1
ATOM 2181 C C . ALA B 1 136 ? -2.252 -6.133 2.49 1 95.94 136 ALA B C 1
ATOM 2183 O O . ALA B 1 136 ? -1.068 -6.305 2.793 1 95.94 136 ALA B O 1
ATOM 2184 N N . LEU B 1 137 ? -2.646 -5.844 1.281 1 96.94 137 LEU B N 1
ATOM 2185 C CA . LEU B 1 137 ? -1.668 -5.594 0.228 1 96.94 137 LEU B CA 1
ATOM 2186 C C . LEU B 1 137 ? -0.846 -4.348 0.535 1 96.94 137 LEU B C 1
ATOM 2188 O O . LEU B 1 137 ? 0.37 -4.332 0.326 1 96.94 137 LEU B O 1
ATOM 2192 N N . ALA B 1 138 ? -1.505 -3.316 1.009 1 97.56 138 ALA B N 1
ATOM 2193 C CA . ALA B 1 138 ? -0.815 -2.09 1.4 1 97.56 138 ALA B CA 1
ATOM 2194 C C . ALA B 1 138 ? 0.193 -2.359 2.514 1 97.56 138 ALA B C 1
ATOM 2196 O O . ALA B 1 138 ? 1.293 -1.802 2.512 1 97.56 138 ALA B O 1
ATOM 2197 N N . VAL B 1 139 ? -0.176 -3.18 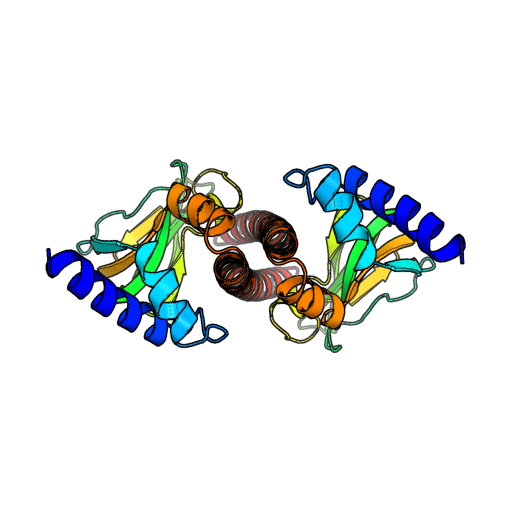3.461 1 96.56 139 VAL B N 1
ATOM 2198 C CA . VAL B 1 139 ? 0.713 -3.553 4.555 1 96.56 139 VAL B CA 1
ATOM 2199 C C . VAL B 1 139 ? 1.944 -4.266 4.004 1 96.56 139 VAL B C 1
ATOM 2201 O O . VAL B 1 139 ? 3.068 -4.008 4.441 1 96.56 139 VAL B O 1
ATOM 2204 N N . SER B 1 140 ? 1.736 -5.16 3.109 1 95.56 140 SER B N 1
ATOM 2205 C CA . SER B 1 140 ? 2.857 -5.836 2.463 1 95.56 140 SER B CA 1
ATOM 2206 C C . SER B 1 140 ? 3.787 -4.836 1.782 1 95.56 140 SER B C 1
ATOM 2208 O O . SER B 1 140 ? 5.008 -4.93 1.914 1 95.56 140 SER B O 1
ATOM 2210 N N . LEU B 1 141 ? 3.229 -3.885 1.037 1 97.06 141 LEU B N 1
ATOM 2211 C CA . LEU B 1 141 ? 4.008 -2.834 0.391 1 97.06 141 LEU B CA 1
ATOM 2212 C C . LEU B 1 141 ? 4.773 -2.012 1.423 1 97.06 141 LEU B C 1
ATOM 2214 O O . LEU B 1 141 ? 5.93 -1.655 1.203 1 97.06 141 LEU B O 1
ATOM 2218 N N . SER B 1 142 ? 4.062 -1.721 2.512 1 97.06 142 SER B N 1
ATOM 2219 C CA . SER B 1 142 ? 4.688 -0.968 3.594 1 97.06 142 SER B CA 1
ATOM 2220 C C . SER B 1 142 ? 5.926 -1.684 4.121 1 97.06 142 SER B C 1
ATOM 2222 O O . SER B 1 142 ? 6.973 -1.063 4.309 1 97.06 142 SER B O 1
ATOM 2224 N N . LYS B 1 143 ? 5.824 -2.953 4.344 1 95.5 143 LYS B N 1
ATOM 2225 C CA . LYS B 1 143 ? 6.941 -3.744 4.848 1 95.5 143 LYS B CA 1
ATOM 2226 C C . LYS B 1 143 ? 8.117 -3.719 3.873 1 95.5 143 LYS B C 1
ATOM 2228 O O . LYS B 1 143 ? 9.266 -3.535 4.281 1 95.5 143 LYS B O 1
ATOM 2233 N N . ARG B 1 144 ? 7.828 -3.877 2.684 1 95.56 144 ARG B N 1
ATOM 2234 C CA . ARG B 1 144 ? 8.883 -3.859 1.673 1 95.56 144 ARG B CA 1
ATOM 2235 C C . ARG B 1 144 ? 9.516 -2.477 1.569 1 95.56 144 ARG B C 1
ATOM 2237 O O . ARG B 1 144 ? 10.727 -2.357 1.381 1 95.56 144 ARG B O 1
ATOM 2244 N N . LEU B 1 145 ? 8.742 -1.411 1.655 1 96.25 145 LEU B N 1
ATOM 2245 C CA . LEU B 1 145 ? 9.258 -0.05 1.572 1 96.25 145 LEU B CA 1
ATOM 2246 C C . LEU B 1 145 ? 10.164 0.263 2.764 1 96.25 145 LEU B C 1
ATOM 2248 O O . LEU B 1 145 ? 11.203 0.898 2.607 1 96.25 145 LEU B O 1
ATOM 2252 N N . ARG B 1 146 ? 9.758 -0.183 3.957 1 95.31 146 ARG B N 1
ATOM 2253 C CA . ARG B 1 146 ? 10.609 -0.016 5.129 1 95.31 146 ARG B CA 1
ATOM 2254 C C . ARG B 1 146 ? 11.984 -0.647 4.902 1 95.31 146 ARG B C 1
ATOM 2256 O O . ARG B 1 146 ? 13.008 -0.06 5.254 1 95.31 146 ARG B O 1
ATOM 2263 N N . MET B 1 147 ? 11.906 -1.832 4.371 1 93.94 147 MET B N 1
ATOM 2264 C CA . MET B 1 147 ? 13.156 -2.541 4.105 1 93.94 147 MET B CA 1
ATOM 2265 C C . MET B 1 147 ? 14 -1.791 3.082 1 93.94 147 MET B C 1
ATOM 2267 O O . MET B 1 147 ? 15.203 -1.607 3.279 1 93.94 147 MET B O 1
ATOM 2271 N N . ALA B 1 148 ? 13.383 -1.362 2.037 1 92.62 148 ALA B N 1
ATOM 2272 C CA . ALA B 1 148 ? 14.094 -0.625 0.994 1 92.62 148 ALA B CA 1
ATOM 2273 C C . ALA B 1 148 ? 14.672 0.678 1.538 1 92.62 148 ALA B C 1
ATOM 2275 O O . ALA B 1 148 ? 15.812 1.038 1.228 1 92.62 148 ALA B O 1
ATOM 2276 N N . ASP B 1 149 ? 13.883 1.417 2.33 1 92.19 149 ASP B N 1
ATOM 2277 C CA . ASP B 1 149 ? 14.328 2.678 2.914 1 92.19 149 ASP B CA 1
ATOM 2278 C C . ASP B 1 149 ? 15.516 2.459 3.846 1 92.19 149 ASP B C 1
ATOM 2280 O O . ASP B 1 149 ? 16.438 3.285 3.898 1 92.19 149 ASP B O 1
ATOM 2284 N N . GLY B 1 150 ? 15.391 1.317 4.562 1 90.44 150 GLY B N 1
ATOM 2285 C CA . GLY B 1 150 ? 16.516 0.968 5.41 1 90.44 150 GLY B CA 1
ATOM 2286 C C . GLY B 1 150 ? 17.797 0.726 4.629 1 90.44 150 GLY B C 1
ATOM 2287 O O . GLY B 1 150 ? 18.875 1.168 5.039 1 90.44 150 GLY B O 1
ATOM 2288 N N . GLN B 1 151 ? 17.719 0.043 3.543 1 88.62 151 GLN B N 1
ATOM 2289 C CA . GLN B 1 151 ? 18.875 -0.245 2.695 1 88.62 151 GLN B CA 1
ATOM 2290 C C . GLN B 1 151 ? 19.438 1.033 2.086 1 88.62 151 GLN B C 1
ATOM 2292 O O . GLN B 1 151 ? 20.656 1.206 2.016 1 88.62 151 GLN B O 1
ATOM 2297 N N . LEU B 1 152 ? 18.594 1.93 1.683 1 89 152 LEU B N 1
ATOM 2298 C CA . LEU B 1 152 ? 19.016 3.184 1.073 1 89 152 LEU B CA 1
ATOM 2299 C C . LEU B 1 152 ? 19.703 4.082 2.1 1 89 152 LEU B C 1
ATOM 2301 O O . LEU B 1 152 ? 20.719 4.719 1.798 1 89 152 LEU B O 1
ATOM 2305 N N . ALA B 1 153 ? 19.141 4.156 3.281 1 86.69 153 ALA B N 1
ATOM 2306 C CA . ALA B 1 153 ? 19.734 4.961 4.348 1 86.69 153 ALA B CA 1
ATOM 2307 C C . ALA B 1 153 ? 21.125 4.449 4.707 1 86.69 153 ALA B C 1
ATOM 2309 O O . ALA B 1 153 ? 22.016 5.242 5.027 1 86.69 153 ALA B O 1
ATOM 2310 N N . ALA B 1 154 ? 21.344 3.107 4.637 1 84.38 154 ALA B N 1
ATOM 2311 C CA . ALA B 1 154 ? 22.625 2.488 4.961 1 84.38 154 ALA B CA 1
ATOM 2312 C C . ALA B 1 154 ? 23.688 2.803 3.9 1 84.38 154 ALA B C 1
ATOM 2314 O O . ALA B 1 154 ? 24.875 2.824 4.191 1 84.38 154 ALA B O 1
ATOM 2315 N N . GLN B 1 155 ? 23.234 3.133 2.732 1 80.31 155 GLN B N 1
ATOM 2316 C CA . GLN B 1 155 ? 24.156 3.414 1.633 1 80.31 155 GLN B CA 1
ATOM 2317 C C . GLN B 1 155 ? 24.516 4.895 1.583 1 80.31 155 GLN B C 1
ATOM 2319 O O . GLN B 1 155 ? 25.484 5.281 0.922 1 80.31 155 GLN B O 1
ATOM 2324 N N . GLN B 1 156 ? 23.547 5.789 1.957 1 73 156 GLN B N 1
ATOM 2325 C CA . GLN B 1 156 ? 23.844 7.219 1.952 1 73 156 GLN B CA 1
ATOM 2326 C C . GLN B 1 156 ? 25.016 7.543 2.871 1 73 156 GLN B C 1
ATOM 2328 O O . GLN B 1 156 ? 25.5 8.672 2.891 1 73 156 GLN B O 1
ATOM 2333 N N . ILE B 1 157 ? 25.859 6.562 3.297 1 54.41 157 ILE B N 1
ATOM 2334 C CA . ILE B 1 157 ? 27.156 6.848 3.885 1 54.41 157 ILE B CA 1
ATOM 2335 C C . ILE B 1 157 ? 28.141 7.262 2.791 1 54.41 157 ILE B C 1
ATOM 2337 O O . ILE B 1 157 ? 28.172 6.66 1.714 1 54.41 157 ILE B O 1
#

Secondary structure (DSSP, 8-state):
--HHHHHHHHHHHHHHHSSTTTT--HHHHHHHHTTEEEEEE-TT-EEE-TTS---EEEEEEES-EEEEEE-TTS-EEEEEEE-TT-EESHHHHHH-PPPSSEEEESS-EEEEEEEHHHHHHHHHH-HHHHHHHHHHHHHHHHHHHHHHHHHHHHH--/--HHHHHHHHHHHHHHHSSTTTT--HHHHHHHHTTEEEEEE-TT-EEE-TTS---EEEEEEES-EEEEEE-TTS-EEEEEEE-TT-EESHHHHHH-PPPSSEEEESS-EEEEEEEHHHHHHHHHH-HHHHHHHHHHHHHHHHHHHHHHHHHHHHH--

Solvent-accessible surface area (backbone atoms only — not comparable to full-atom values): 15936 Å² total; per-residue (Å²): 135,66,60,68,53,50,54,32,51,53,40,23,52,51,54,70,65,32,65,57,52,74,85,57,51,74,71,47,36,60,61,52,20,74,45,45,47,77,48,74,45,54,54,70,40,66,78,46,47,51,66,34,82,31,57,37,23,38,32,30,65,38,44,34,34,34,33,28,40,69,37,96,86,67,48,80,41,76,78,46,74,44,42,57,34,39,71,45,50,48,54,15,40,65,58,67,42,52,28,86,40,23,35,28,21,71,27,59,27,35,32,38,33,41,34,37,67,38,51,54,48,31,42,71,75,37,20,54,56,34,25,52,51,43,42,34,52,31,31,53,50,39,54,52,37,52,53,47,51,51,56,50,50,65,55,74,107,132,67,61,65,52,49,54,31,50,53,42,24,51,51,55,71,68,32,65,57,54,74,86,58,52,73,72,47,37,60,61,52,20,75,48,44,48,77,50,74,44,53,56,70,40,66,77,48,46,53,66,34,81,32,58,37,22,39,31,29,65,38,44,32,34,33,33,27,38,69,36,93,86,67,48,80,40,76,78,44,74,44,42,56,36,39,71,46,51,48,53,15,38,66,59,68,43,52,27,86,38,23,34,28,22,70,27,58,26,36,31,39,33,40,36,37,68,38,51,55,48,31,42,71,76,36,19,55,57,36,25,53,51,43,42,34,52,31,31,53,49,38,54,52,36,52,52,48,52,50,54,51,52,65,56,73,106

InterPro domains:
  IPR000595 Cyclic nucleotide-binding domain [PF00027] (41-124)
  IPR000595 Cyclic nucleotide-binding domain [PS50042] (20-140)
  IPR000595 Cyclic nucleotide-binding domain [SM00100] (17-141)
  IPR000595 Cyclic nucleotide-binding domain [cd00038] (20-134)
  IPR014710 RmlC-like jelly roll fold [G3DSA:2.60.120.10] (3-156)
  IPR018490 Cyclic nucleotide-binding domain superfamily [SSF51206] (9-148)
  IPR050866 Cyclic nucleotide-gated cation channel [PTHR45638] (44-146)

Foldseek 3Di:
DCVLVVQLVVQLVLVPPLPLQVVDDSVLSSVVSNQKGKDKDAAFDWPDAFQAQQFKKKAWQAAKKWWWDQDPVRDIDTPDIDGGSDMPSVVCLVPVGTHHTIIGGNHITMIMMGGSVSLVVCCVPPVVSSVSNVVSVVVSVVVVVVVVVVVVVVPVD/DCVLVVQLVVQLVLVPPLPLQVVDDSVLSSVVSNQKGKDKDAAFDWPDAFQAQQFKKKAWQAAKKWWWDQDPVRDIDTPDIDGRSDMPSVVCLVPVGTHHTIIGGNHITMIMMGGSVSLVVCCVPPVVSSVSNVVSVVVSVVVVVVVVVVVVVVPVD

pLDDT: mean 93.06, std 9.48, range [37.97, 98.88]